Protein AF-A0A4Q7YRP5-F1 (afdb_monomer_lite)

Structure (mmCIF, N/CA/C/O backbone):
data_AF-A0A4Q7YRP5-F1
#
_entry.id   AF-A0A4Q7YRP5-F1
#
loop_
_atom_site.group_PDB
_atom_site.id
_atom_site.type_symbol
_atom_site.label_atom_id
_atom_site.label_alt_id
_atom_site.label_comp_id
_atom_site.label_asym_id
_atom_site.label_entity_id
_atom_site.label_seq_id
_atom_site.pdbx_PDB_ins_code
_atom_site.Cartn_x
_atom_site.Cartn_y
_atom_site.Cartn_z
_atom_site.occupancy
_atom_site.B_iso_or_equiv
_atom_site.auth_seq_id
_atom_site.auth_comp_id
_atom_site.auth_asym_id
_atom_site.auth_atom_id
_atom_site.pdbx_PDB_model_num
ATOM 1 N N . MET A 1 1 ? 51.825 -14.272 -2.962 1.00 42.16 1 MET A N 1
ATOM 2 C CA . MET A 1 1 ? 53.097 -14.482 -3.696 1.00 42.16 1 MET A CA 1
ATOM 3 C C . MET A 1 1 ? 52.797 -15.096 -5.055 1.00 42.16 1 MET A C 1
ATOM 5 O O . MET A 1 1 ? 51.898 -15.921 -5.117 1.00 42.16 1 MET A O 1
ATOM 9 N N . LYS A 1 2 ? 53.616 -14.736 -6.059 1.00 43.62 2 LYS A N 1
ATOM 10 C CA . LYS A 1 2 ? 53.633 -15.172 -7.476 1.00 43.62 2 LYS A CA 1
ATOM 11 C C . LYS A 1 2 ? 52.549 -14.485 -8.327 1.00 43.62 2 LYS A C 1
ATOM 13 O O . LYS A 1 2 ? 51.389 -14.836 -8.233 1.00 43.62 2 LYS A O 1
ATOM 18 N N . GLY A 1 3 ? 52.816 -13.442 -9.110 1.00 40.41 3 GLY A N 1
ATOM 19 C CA . GLY A 1 3 ? 54.066 -13.001 -9.726 1.00 40.41 3 GLY A CA 1
ATOM 20 C C . GLY A 1 3 ? 54.149 -13.556 -11.144 1.00 40.41 3 GLY A C 1
ATOM 21 O O . GLY A 1 3 ? 54.573 -14.692 -11.322 1.00 40.41 3 GLY A O 1
ATOM 22 N N . PHE A 1 4 ? 53.770 -12.748 -12.134 1.00 40.69 4 PHE A N 1
ATOM 23 C CA . PHE A 1 4 ? 54.162 -12.967 -13.521 1.00 40.69 4 PHE A CA 1
ATOM 24 C C . PHE A 1 4 ? 54.664 -11.645 -14.102 1.00 40.69 4 PHE A C 1
ATOM 26 O O . PHE A 1 4 ? 54.035 -10.598 -13.964 1.00 40.69 4 PHE A O 1
ATOM 33 N N . ARG A 1 5 ? 55.875 -11.707 -14.648 1.00 39.91 5 ARG A N 1
ATOM 34 C CA . ARG A 1 5 ? 56.703 -10.602 -15.124 1.00 39.91 5 ARG A CA 1
ATOM 35 C C . ARG A 1 5 ? 56.767 -10.655 -16.658 1.00 39.91 5 ARG A C 1
ATOM 37 O O . ARG A 1 5 ? 57.025 -11.721 -17.192 1.00 39.91 5 ARG A O 1
ATOM 44 N N . ILE A 1 6 ? 56.669 -9.468 -17.268 1.00 40.84 6 ILE A N 1
ATOM 45 C CA . ILE A 1 6 ? 57.459 -8.937 -18.406 1.00 40.84 6 ILE A CA 1
ATOM 46 C C . ILE A 1 6 ? 57.297 -9.575 -19.803 1.00 40.84 6 ILE A C 1
ATOM 48 O O . ILE A 1 6 ? 57.636 -10.733 -19.998 1.00 40.84 6 ILE A O 1
ATOM 52 N N . ALA A 1 7 ? 56.949 -8.727 -20.789 1.00 40.56 7 ALA A N 1
ATOM 53 C CA . ALA A 1 7 ? 57.679 -8.433 -22.052 1.00 40.56 7 ALA A CA 1
ATOM 54 C C . ALA A 1 7 ? 56.684 -7.801 -23.060 1.00 40.56 7 ALA A C 1
ATOM 56 O O . ALA A 1 7 ? 55.698 -8.432 -23.408 1.00 40.56 7 ALA A O 1
ATOM 57 N N . SER A 1 8 ? 56.695 -6.489 -23.322 1.00 41.22 8 SER A N 1
ATOM 58 C CA . SER A 1 8 ? 57.582 -5.688 -24.193 1.00 41.22 8 SER A CA 1
ATOM 59 C C . SER A 1 8 ? 57.249 -5.742 -25.701 1.00 41.22 8 SER A C 1
ATOM 61 O O . SER A 1 8 ? 57.071 -6.815 -26.265 1.00 41.22 8 SER A O 1
ATOM 63 N N . ARG A 1 9 ? 57.303 -4.545 -26.331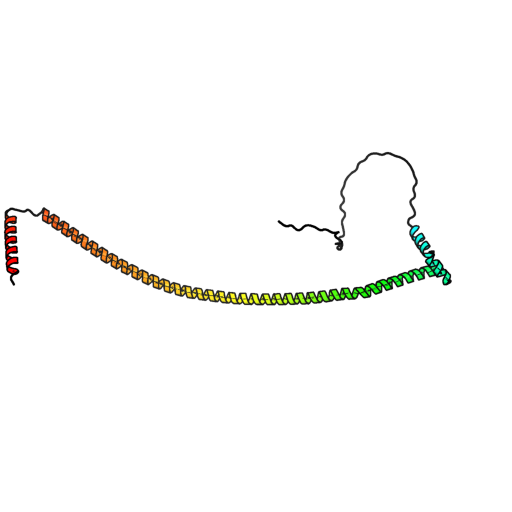 1.00 38.88 9 ARG A N 1
ATOM 64 C CA . ARG A 1 9 ? 57.251 -4.196 -27.779 1.00 38.88 9 ARG A CA 1
ATOM 65 C C . ARG A 1 9 ? 55.834 -4.035 -28.372 1.00 38.88 9 ARG A C 1
ATOM 67 O O . ARG A 1 9 ? 55.010 -4.914 -28.219 1.00 38.88 9 ARG A O 1
ATOM 74 N N . GLY A 1 10 ? 55.474 -2.963 -29.081 1.00 35.19 10 GLY A N 1
ATOM 75 C CA . GLY A 1 10 ? 56.202 -1.780 -29.536 1.00 35.19 10 GLY A CA 1
ATOM 76 C C . GLY A 1 10 ? 55.287 -0.846 -30.357 1.00 35.19 10 GLY A C 1
ATOM 77 O O . GLY A 1 10 ? 54.220 -1.252 -30.794 1.00 35.19 10 GLY A O 1
ATOM 78 N N . LEU A 1 11 ? 55.756 0.395 -30.517 1.00 39.06 11 LEU A N 1
ATOM 79 C CA . LEU A 1 11 ? 55.500 1.387 -31.576 1.00 39.06 11 LEU A CA 1
ATOM 80 C C . LEU A 1 11 ? 54.061 1.760 -32.017 1.00 39.06 11 LEU A C 1
ATOM 82 O O . LEU A 1 11 ? 53.460 1.132 -32.876 1.00 39.06 11 LEU A O 1
ATOM 86 N N . LEU A 1 12 ? 53.691 2.953 -31.535 1.00 43.50 12 LEU A N 1
ATOM 87 C CA . LEU A 1 12 ? 53.239 4.166 -32.243 1.00 43.50 12 LEU A CA 1
ATOM 88 C C . LEU A 1 12 ? 51.846 4.270 -32.916 1.00 43.50 12 LEU A C 1
ATOM 90 O O . LEU A 1 12 ? 51.398 3.361 -33.611 1.00 43.50 12 LEU A O 1
ATOM 94 N N . PRO A 1 13 ? 51.191 5.446 -32.751 1.00 46.50 13 PRO A N 1
ATOM 95 C CA . PRO A 1 13 ? 49.856 5.761 -33.243 1.00 46.50 13 PRO A CA 1
ATOM 96 C C . PRO A 1 13 ? 49.914 6.428 -34.625 1.00 46.50 13 PRO A C 1
ATOM 98 O O . PRO A 1 13 ? 50.790 7.247 -34.899 1.00 46.50 13 PRO A O 1
ATOM 101 N N . GLY A 1 14 ? 48.954 6.121 -35.492 1.00 32.91 14 GLY A N 1
ATOM 102 C CA . GLY A 1 14 ? 48.900 6.699 -36.829 1.00 32.91 14 GLY A CA 1
ATOM 103 C C . GLY A 1 14 ? 47.478 6.942 -37.310 1.00 32.91 14 GLY A C 1
ATOM 104 O O . GLY A 1 14 ? 46.759 6.000 -37.619 1.00 32.91 14 GLY A O 1
ATOM 105 N N . LEU A 1 15 ? 47.172 8.232 -37.479 1.00 36.59 15 LEU A N 1
ATOM 106 C CA . LEU A 1 15 ? 46.310 8.784 -38.529 1.00 36.59 15 LEU A CA 1
ATOM 107 C C . LEU A 1 15 ? 44.801 8.921 -38.246 1.00 36.59 15 LEU A C 1
ATOM 109 O O . LEU A 1 15 ? 43.951 8.356 -38.928 1.00 36.59 15 LEU A O 1
ATOM 113 N N . ALA A 1 16 ? 44.474 9.809 -37.303 1.00 34.59 16 ALA A N 1
ATOM 114 C CA . ALA A 1 16 ? 43.239 10.588 -37.347 1.00 34.59 16 ALA A CA 1
ATOM 115 C C . ALA A 1 16 ? 43.517 11.907 -38.091 1.00 34.59 16 ALA A C 1
ATOM 117 O O . ALA A 1 16 ? 44.108 12.821 -37.523 1.00 34.59 16 ALA A O 1
ATOM 118 N N . LEU A 1 17 ? 43.125 12.010 -39.363 1.00 31.70 17 LEU A N 1
ATOM 119 C CA . LEU A 1 17 ? 43.057 13.298 -40.057 1.00 31.70 17 LEU A CA 1
ATOM 120 C C . LEU A 1 17 ? 42.042 13.238 -41.203 1.00 31.70 17 LEU A C 1
ATOM 122 O O . LEU A 1 17 ? 42.363 12.796 -42.300 1.00 31.70 17 LEU A O 1
ATOM 126 N N . ALA A 1 18 ? 40.815 13.685 -40.941 1.00 33.94 18 ALA A N 1
ATOM 127 C CA . ALA A 1 18 ? 39.892 14.165 -41.967 1.00 33.94 18 ALA A CA 1
ATOM 128 C C . ALA A 1 18 ? 38.701 14.849 -41.290 1.00 33.94 18 ALA A C 1
ATOM 130 O O . ALA A 1 18 ? 37.738 14.177 -40.953 1.00 33.94 18 ALA A O 1
ATOM 131 N N . PHE A 1 19 ? 38.771 16.163 -41.081 1.00 34.44 19 PHE A N 1
ATOM 132 C CA . PHE A 1 19 ? 37.605 17.052 -41.156 1.00 34.44 19 PHE A CA 1
ATOM 133 C C . PHE A 1 19 ? 38.108 18.500 -41.184 1.00 34.44 19 PHE A C 1
ATOM 135 O O . PHE A 1 19 ? 38.282 19.142 -40.155 1.00 34.44 19 PHE A O 1
ATOM 142 N N . LEU A 1 20 ? 38.390 18.999 -42.388 1.00 29.33 20 LEU A N 1
ATOM 143 C CA . LEU A 1 20 ? 38.539 20.426 -42.648 1.00 29.33 20 LEU A CA 1
ATOM 144 C C . LEU A 1 20 ? 37.458 20.802 -43.657 1.00 29.33 20 LEU A C 1
ATOM 146 O O . LEU A 1 20 ? 37.598 20.574 -44.856 1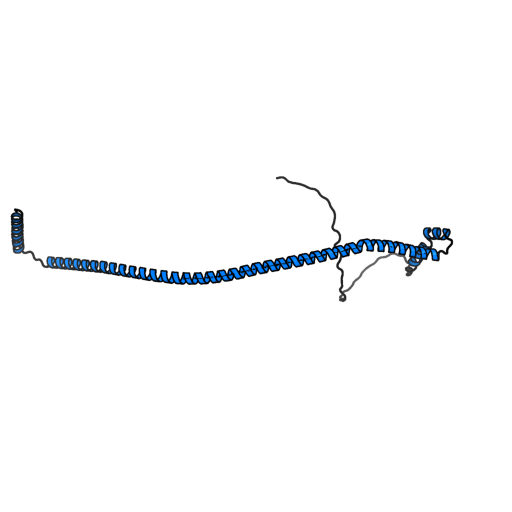.00 29.33 20 LEU A O 1
ATOM 150 N N . LEU A 1 21 ? 36.348 21.322 -43.138 1.00 29.98 21 LEU A N 1
ATOM 151 C CA . LEU A 1 21 ? 35.323 22.004 -43.912 1.00 29.98 21 LEU A CA 1
ATOM 152 C C . LEU A 1 21 ? 34.970 23.319 -43.213 1.00 29.98 21 LEU A C 1
ATOM 154 O O . LEU A 1 21 ? 34.471 23.315 -42.095 1.00 29.98 21 LEU A O 1
ATOM 158 N N . LEU A 1 22 ? 35.174 24.395 -43.977 1.00 32.84 22 LEU A N 1
ATOM 159 C CA . LEU A 1 22 ? 34.310 25.571 -44.077 1.00 32.84 22 LEU A CA 1
ATOM 160 C C . LEU A 1 22 ? 34.267 26.555 -42.890 1.00 32.84 22 LEU A C 1
ATOM 162 O O . LEU A 1 22 ? 33.654 26.305 -41.860 1.00 32.84 22 LEU A O 1
ATOM 166 N N . GLY A 1 23 ? 34.817 27.754 -43.107 1.00 29.67 23 GLY A N 1
ATOM 167 C CA . GLY A 1 23 ? 34.582 28.913 -42.243 1.00 29.67 23 GLY A CA 1
ATOM 168 C C . GLY A 1 23 ? 35.335 30.156 -42.711 1.00 29.67 23 GLY A C 1
ATOM 169 O O . GLY A 1 23 ? 36.528 30.295 -42.468 1.00 29.67 23 GLY A O 1
ATOM 170 N N . ALA A 1 24 ? 34.638 31.048 -43.411 1.00 33.41 24 ALA A N 1
ATOM 171 C CA . ALA A 1 24 ? 35.133 32.347 -43.845 1.00 33.41 24 ALA A CA 1
ATOM 172 C C . ALA A 1 24 ? 35.047 33.406 -42.719 1.00 33.41 24 ALA A C 1
ATOM 174 O O . ALA A 1 24 ? 34.000 33.528 -42.093 1.00 33.41 24 ALA A O 1
ATOM 175 N N . ALA A 1 25 ? 36.116 34.216 -42.596 1.00 35.50 25 ALA A N 1
ATOM 176 C CA . ALA A 1 25 ? 36.243 35.549 -41.957 1.00 35.50 25 ALA A CA 1
ATOM 177 C C . ALA A 1 25 ? 36.052 35.670 -40.416 1.00 35.50 25 ALA A C 1
ATOM 179 O O . ALA A 1 25 ? 35.458 34.782 -39.816 1.00 35.50 25 ALA A O 1
ATOM 180 N N . PRO A 1 26 ? 36.489 36.773 -39.743 1.00 43.47 26 PRO A N 1
ATOM 181 C CA . PRO A 1 26 ? 37.235 37.959 -40.196 1.00 43.47 26 PRO A CA 1
ATOM 182 C C . PRO A 1 26 ? 38.534 38.255 -39.399 1.00 43.47 26 PRO A C 1
ATOM 184 O O . PRO A 1 26 ? 38.833 37.666 -38.364 1.00 43.47 26 PRO A O 1
ATOM 187 N N . ARG A 1 27 ? 39.317 39.221 -39.900 1.00 41.75 27 ARG A N 1
ATOM 188 C CA . ARG A 1 27 ? 40.512 39.779 -39.246 1.00 41.75 27 ARG A CA 1
ATOM 189 C C . ARG A 1 27 ? 40.132 40.693 -38.075 1.00 41.75 27 ARG A C 1
ATOM 191 O O . ARG A 1 27 ? 39.338 41.610 -38.259 1.00 41.75 27 ARG A O 1
ATOM 198 N N . LEU A 1 28 ? 40.797 40.517 -36.933 1.00 37.03 28 LEU A N 1
ATOM 199 C CA . LEU A 1 28 ? 40.889 41.506 -35.857 1.00 37.03 28 LEU A CA 1
ATOM 200 C C . LEU A 1 28 ? 42.357 41.882 -35.642 1.00 37.03 28 LEU A C 1
ATOM 202 O O . LEU A 1 28 ? 43.253 41.043 -35.654 1.00 37.03 28 LEU A O 1
ATOM 206 N N . ARG A 1 29 ? 42.570 43.188 -35.523 1.00 37.34 29 ARG A N 1
ATOM 207 C CA . ARG A 1 29 ? 43.843 43.900 -35.427 1.00 37.34 29 ARG A CA 1
ATOM 208 C C . ARG A 1 29 ? 44.030 44.326 -33.970 1.00 37.34 29 ARG A C 1
ATOM 210 O O . ARG A 1 29 ? 43.100 44.919 -33.437 1.00 37.34 29 ARG A O 1
ATOM 217 N N . ALA A 1 30 ? 45.202 44.096 -33.382 1.00 36.34 30 ALA A N 1
ATOM 218 C CA . ALA A 1 30 ? 45.751 44.838 -32.233 1.00 36.34 30 ALA A CA 1
ATOM 219 C C . ALA A 1 30 ? 47.209 44.356 -32.013 1.00 36.34 30 ALA A C 1
ATOM 221 O O . ALA A 1 30 ? 47.405 43.150 -31.939 1.00 36.34 30 ALA A O 1
ATOM 222 N N . VAL A 1 31 ? 48.247 45.194 -32.219 1.00 36.94 31 VAL A N 1
ATOM 223 C CA . VAL A 1 31 ? 48.925 46.055 -31.200 1.00 36.94 31 VAL A CA 1
ATOM 224 C C . VAL A 1 31 ? 49.953 45.195 -30.413 1.00 36.94 31 VAL A C 1
ATOM 226 O O . VAL A 1 31 ? 49.595 44.113 -29.983 1.00 36.94 31 VAL A O 1
ATOM 229 N N . GLU A 1 32 ? 51.261 45.473 -30.283 1.00 37.25 32 GLU A N 1
ATOM 230 C CA . GLU A 1 32 ? 51.977 46.725 -29.987 1.00 37.25 32 GLU A CA 1
ATOM 231 C C . GLU A 1 32 ? 53.520 46.585 -30.175 1.00 37.25 32 GLU A C 1
ATOM 233 O O . GLU A 1 32 ? 54.069 45.498 -30.023 1.00 37.25 32 GLU A O 1
ATOM 238 N N . SER A 1 33 ? 54.165 47.723 -30.487 1.00 30.19 33 SER A N 1
ATOM 239 C CA . SER A 1 33 ? 55.494 48.273 -30.091 1.00 30.19 33 SER A CA 1
ATOM 240 C C . SER A 1 33 ? 56.817 47.466 -29.966 1.00 30.19 33 SER A C 1
ATOM 242 O O . SER A 1 33 ? 56.930 46.499 -29.223 1.00 30.19 33 SER A O 1
ATOM 244 N N . ALA A 1 34 ? 57.856 48.059 -30.592 1.00 40.66 34 ALA A N 1
ATOM 245 C CA . ALA A 1 34 ? 59.338 47.911 -30.517 1.00 40.66 34 ALA A CA 1
ATOM 246 C C . ALA A 1 34 ? 59.950 48.131 -29.087 1.00 40.66 34 ALA A C 1
ATOM 248 O O . ALA A 1 34 ? 59.124 48.428 -28.222 1.00 40.66 34 ALA A O 1
ATOM 249 N N . PRO A 1 35 ? 61.295 48.103 -28.764 1.00 45.03 35 PRO A N 1
ATOM 250 C CA . PRO A 1 35 ? 62.515 48.458 -29.563 1.00 45.03 35 PRO A CA 1
ATOM 251 C C . PRO A 1 35 ? 63.872 47.672 -29.322 1.00 45.03 35 PRO A C 1
ATOM 253 O O . PRO A 1 35 ? 64.042 47.020 -28.304 1.00 45.03 35 PRO A O 1
ATOM 256 N N . VAL A 1 36 ? 64.793 47.614 -30.322 1.00 37.19 36 VAL A N 1
ATOM 257 C CA . VAL A 1 36 ? 66.202 48.165 -30.458 1.00 37.19 36 VAL A CA 1
ATOM 258 C C . VAL A 1 36 ? 67.265 47.636 -29.427 1.00 37.19 36 VAL A C 1
ATOM 260 O O . VAL A 1 36 ? 66.992 47.675 -28.238 1.00 37.19 36 VAL A O 1
ATOM 263 N N . VAL A 1 37 ? 68.471 47.090 -29.751 1.00 37.81 37 VAL A N 1
ATOM 264 C CA . VAL A 1 37 ? 69.766 47.742 -30.158 1.00 37.81 37 VAL A CA 1
ATOM 265 C C . VAL A 1 37 ? 70.927 46.709 -30.389 1.00 37.81 37 VAL A C 1
ATOM 267 O O . VAL A 1 37 ? 71.047 45.769 -29.611 1.00 37.81 37 VAL A O 1
ATOM 270 N N . ALA A 1 38 ? 71.806 47.017 -31.378 1.00 37.00 38 ALA A N 1
ATOM 271 C CA . ALA A 1 38 ? 73.243 46.678 -31.655 1.00 37.00 38 ALA A CA 1
ATOM 272 C C . ALA A 1 38 ? 73.672 45.230 -32.036 1.00 37.00 38 ALA A C 1
ATOM 274 O O . ALA A 1 38 ? 73.397 44.309 -31.281 1.00 37.00 38 ALA A O 1
ATOM 275 N N . GLN A 1 39 ? 74.282 44.903 -33.201 1.00 29.12 39 GLN A N 1
ATOM 276 C CA . GLN A 1 39 ? 75.432 45.433 -34.007 1.00 29.12 39 GLN A CA 1
ATOM 277 C C . GLN A 1 39 ? 76.792 44.909 -33.473 1.00 29.12 39 GLN A C 1
ATOM 279 O O . GLN A 1 39 ? 77.063 45.097 -32.298 1.00 29.12 39 GLN A O 1
ATOM 284 N N . GLU A 1 40 ? 77.551 44.059 -34.188 1.00 30.45 40 GLU A N 1
ATOM 285 C CA . GLU A 1 40 ? 78.607 44.287 -35.220 1.00 30.45 40 GLU A CA 1
ATOM 286 C C . GLU A 1 40 ? 78.844 42.957 -36.005 1.00 30.45 40 GLU A C 1
ATOM 288 O O . GLU A 1 40 ? 78.568 41.898 -35.454 1.00 30.45 40 GLU A O 1
ATOM 293 N N . GLY A 1 41 ? 79.352 42.809 -37.239 1.00 29.86 41 GLY A N 1
ATOM 294 C CA . GLY A 1 41 ? 79.965 43.651 -38.277 1.00 29.86 41 GLY A CA 1
ATOM 295 C C . GLY A 1 41 ? 80.917 42.761 -39.124 1.00 29.86 41 GLY A C 1
ATOM 296 O O . GLY A 1 41 ? 81.704 42.029 -38.533 1.00 29.86 41 GLY A O 1
ATOM 297 N N . GLY A 1 42 ? 80.859 42.792 -40.473 1.00 27.84 42 GLY A N 1
ATOM 298 C CA . GLY A 1 42 ? 81.921 42.223 -41.343 1.00 27.84 42 GLY A CA 1
ATOM 299 C C . GLY A 1 42 ? 81.534 41.576 -42.696 1.00 27.84 42 GLY A C 1
ATOM 300 O O . GLY A 1 42 ? 81.489 40.359 -42.785 1.00 27.84 42 GLY A O 1
ATOM 301 N N . GLU A 1 43 ? 81.306 42.420 -43.715 1.00 29.27 43 GLU A N 1
ATOM 302 C CA . GLU A 1 43 ? 81.536 42.299 -45.186 1.00 29.27 43 GLU A CA 1
ATOM 303 C C . GLU A 1 43 ? 81.241 41.013 -46.007 1.00 29.27 43 GLU A C 1
ATOM 305 O O . GLU A 1 43 ? 81.948 40.016 -45.913 1.00 29.27 43 GLU A O 1
ATOM 310 N N . ALA A 1 44 ? 80.309 41.120 -46.976 1.00 30.11 44 ALA A N 1
ATOM 311 C CA . ALA A 1 44 ? 80.585 41.176 -48.433 1.00 30.11 44 ALA A CA 1
ATOM 312 C C . ALA A 1 44 ? 79.280 41.115 -49.281 1.00 30.11 44 ALA A C 1
ATOM 314 O O . ALA A 1 44 ? 78.466 40.207 -49.142 1.00 30.11 44 ALA A O 1
ATOM 315 N N . THR A 1 45 ? 79.094 42.089 -50.180 1.00 34.38 45 THR A N 1
ATOM 316 C CA . THR A 1 45 ? 78.132 42.140 -51.319 1.00 34.38 45 THR A CA 1
ATOM 317 C C . THR A 1 45 ? 78.366 40.978 -52.320 1.00 34.38 45 THR A C 1
ATOM 319 O O . THR A 1 45 ? 79.484 40.463 -52.311 1.00 34.38 45 THR A O 1
ATOM 322 N N . PRO A 1 46 ? 77.440 40.582 -53.240 1.00 40.66 46 PRO A N 1
ATOM 323 C CA . PRO A 1 46 ? 76.514 41.427 -54.013 1.00 40.66 46 PRO A CA 1
ATOM 324 C C . PRO A 1 46 ? 75.084 40.859 -54.196 1.00 40.66 46 PRO A C 1
ATOM 326 O O . PRO A 1 46 ? 74.745 39.774 -53.736 1.00 40.66 46 PRO A O 1
ATOM 329 N N . GLY A 1 47 ? 74.216 41.642 -54.846 1.00 30.31 47 GLY A N 1
ATOM 330 C CA . GLY A 1 47 ? 72.817 41.288 -55.092 1.00 30.31 47 GLY A CA 1
ATOM 331 C C . GLY A 1 47 ? 72.590 40.284 -56.223 1.00 30.31 47 GLY A C 1
ATOM 332 O O . GLY A 1 47 ? 73.534 39.819 -56.851 1.00 30.31 47 GLY A O 1
ATOM 333 N N . THR A 1 48 ? 71.311 39.995 -56.482 1.00 29.12 48 THR A N 1
ATOM 334 C CA . THR A 1 48 ? 70.648 39.940 -57.804 1.00 29.12 48 THR A CA 1
ATOM 335 C C . THR A 1 48 ? 69.263 39.320 -57.607 1.00 29.12 48 THR A C 1
ATOM 337 O O . THR A 1 48 ? 69.119 38.135 -57.331 1.00 29.12 48 THR A O 1
ATOM 340 N N . GLN A 1 49 ? 68.228 40.154 -57.726 1.00 42.03 49 GLN A N 1
ATOM 341 C CA . GLN A 1 49 ? 66.905 39.703 -58.152 1.00 42.03 49 GLN A CA 1
ATOM 342 C C . GLN A 1 49 ? 67.007 39.158 -59.580 1.00 42.03 49 GLN A C 1
ATOM 344 O O . GLN A 1 49 ? 67.722 39.752 -60.382 1.00 42.03 49 GLN A O 1
ATOM 349 N N . GLN A 1 50 ? 66.174 38.156 -59.886 1.00 41.97 50 GLN A N 1
ATOM 350 C CA . GLN A 1 50 ? 65.876 37.550 -61.197 1.00 41.97 50 GLN A CA 1
ATOM 351 C C . GLN A 1 50 ? 66.592 36.222 -61.457 1.00 41.97 50 GLN A C 1
ATOM 353 O O . GLN A 1 50 ? 67.739 36.225 -61.886 1.00 41.97 50 GLN A O 1
ATOM 358 N N . THR A 1 51 ? 65.876 35.100 -61.289 1.00 38.12 51 THR A N 1
ATOM 359 C CA . THR A 1 51 ? 65.743 34.007 -62.286 1.00 38.12 51 THR A CA 1
ATOM 360 C C . THR A 1 51 ? 64.924 32.839 -61.713 1.00 38.12 51 THR A C 1
ATOM 362 O O . THR A 1 51 ? 65.475 31.809 -61.374 1.00 38.12 51 THR A O 1
ATOM 365 N N . GLU A 1 52 ? 63.595 32.959 -61.620 1.00 40.66 52 GLU A N 1
ATOM 366 C CA . GLU A 1 52 ? 62.734 31.785 -61.324 1.00 40.66 52 GLU A CA 1
ATOM 367 C C . GLU A 1 52 ? 61.914 31.318 -62.540 1.00 40.66 52 GLU A C 1
ATOM 369 O O . GLU A 1 52 ? 61.443 30.192 -62.575 1.00 40.66 52 GLU A O 1
ATOM 374 N N . HIS A 1 53 ? 61.841 32.102 -63.620 1.00 37.34 53 HIS A N 1
ATOM 375 C CA . HIS A 1 53 ? 61.195 31.667 -64.870 1.00 37.34 53 HIS A CA 1
ATOM 376 C C . HIS A 1 53 ? 62.123 30.915 -65.840 1.00 37.34 53 HIS A C 1
ATOM 378 O O . HIS A 1 53 ? 61.722 30.632 -66.965 1.00 37.34 53 HIS A O 1
ATOM 384 N N . LYS A 1 54 ? 63.364 30.599 -65.442 1.00 39.84 54 LYS A N 1
ATOM 385 C CA . LYS A 1 54 ? 64.344 29.937 -66.324 1.00 39.84 54 LYS A CA 1
ATOM 386 C C . LYS A 1 54 ? 64.537 28.442 -66.040 1.00 39.84 54 LYS A C 1
ATOM 388 O O . LYS A 1 54 ? 65.101 27.753 -66.883 1.00 39.84 54 LYS A O 1
ATOM 393 N N . GLU A 1 55 ? 64.046 27.930 -64.912 1.00 41.62 55 GLU A N 1
ATOM 394 C CA . GLU A 1 55 ? 64.200 26.510 -64.558 1.00 41.62 55 GLU A CA 1
ATOM 395 C C . GLU A 1 55 ? 63.098 25.630 -65.178 1.00 41.62 55 GLU A C 1
ATOM 397 O O . GLU A 1 55 ? 63.411 24.585 -65.739 1.00 41.62 55 GLU A O 1
ATOM 402 N N . GLU A 1 56 ? 61.843 26.095 -65.251 1.00 44.25 56 GLU A N 1
ATOM 403 C CA . GLU A 1 56 ? 60.745 25.306 -65.849 1.00 44.25 56 GLU A CA 1
ATOM 404 C C . GLU A 1 56 ? 60.910 25.075 -67.366 1.00 44.25 56 GLU A C 1
ATOM 406 O O . GLU A 1 56 ? 60.618 23.989 -67.864 1.00 44.25 56 GLU A O 1
ATOM 411 N N . GLN A 1 57 ? 61.447 26.052 -68.111 1.00 42.03 57 GLN A N 1
ATOM 412 C CA . GLN A 1 57 ? 61.770 25.869 -69.537 1.00 42.03 57 GLN A CA 1
ATOM 413 C C . GLN A 1 57 ? 63.019 24.998 -69.748 1.00 42.03 57 GLN A C 1
ATOM 415 O O . GLN A 1 57 ? 63.063 24.215 -70.694 1.00 42.03 57 GLN A O 1
ATOM 420 N N . SER A 1 58 ? 64.008 25.088 -68.852 1.00 44.81 58 SER A N 1
ATOM 421 C CA . SER A 1 58 ? 65.240 24.288 -68.904 1.00 44.81 58 SER A CA 1
ATOM 422 C C . SER A 1 58 ? 64.961 22.800 -68.686 1.00 44.81 58 SER A C 1
ATOM 424 O O . SER A 1 58 ? 65.514 21.956 -69.391 1.00 44.81 58 SER A O 1
ATOM 426 N N . ASP A 1 59 ? 64.076 22.466 -67.748 1.00 52.78 59 ASP A N 1
ATOM 427 C CA . ASP A 1 59 ? 63.735 21.077 -67.448 1.00 52.78 59 ASP A CA 1
ATOM 428 C C . ASP A 1 59 ? 62.877 20.455 -68.554 1.00 52.78 59 ASP A C 1
ATOM 430 O O . ASP A 1 59 ? 63.097 19.306 -68.944 1.00 52.78 59 ASP A O 1
ATOM 434 N N . GLU A 1 60 ? 61.959 21.224 -69.143 1.00 54.06 60 GLU A N 1
ATOM 435 C CA . GLU A 1 60 ? 61.155 20.767 -70.276 1.00 54.06 60 GLU A CA 1
ATOM 436 C C . GLU A 1 60 ? 62.005 20.565 -71.547 1.00 54.06 60 GLU A C 1
ATOM 438 O O . GLU A 1 60 ? 61.862 19.550 -72.237 1.00 54.06 60 GLU A O 1
ATOM 443 N N . GLU A 1 61 ? 62.972 21.446 -71.820 1.00 55.69 61 GLU A N 1
ATOM 444 C CA . GLU A 1 61 ? 63.979 21.264 -72.877 1.00 55.69 61 GLU A CA 1
ATOM 445 C C . GLU A 1 61 ? 64.927 20.078 -72.591 1.00 55.69 61 GLU A C 1
ATOM 447 O O . GLU A 1 61 ? 65.278 19.321 -73.505 1.00 55.69 61 GLU A O 1
ATOM 452 N N . ALA A 1 62 ? 65.287 19.838 -71.324 1.00 57.22 62 ALA A N 1
ATOM 453 C CA . ALA A 1 62 ? 66.104 18.699 -70.900 1.00 57.22 62 ALA A CA 1
ATOM 454 C C . ALA A 1 62 ? 65.370 17.353 -71.048 1.00 57.22 62 ALA A C 1
ATOM 456 O O . ALA A 1 62 ? 65.970 16.366 -71.492 1.00 57.22 62 ALA A O 1
ATOM 457 N N . PHE A 1 63 ? 64.062 17.299 -70.773 1.00 58.25 63 PHE A N 1
ATOM 458 C CA . PHE A 1 63 ? 63.233 16.121 -71.050 1.00 58.25 63 PHE A CA 1
ATOM 459 C C . PHE A 1 63 ? 63.115 15.848 -72.556 1.00 58.25 63 PHE A C 1
ATOM 461 O O . PHE A 1 63 ? 63.289 14.697 -72.981 1.00 58.25 63 PHE A O 1
ATOM 468 N N . ARG A 1 64 ? 62.924 16.895 -73.374 1.00 59.03 64 ARG A N 1
ATOM 469 C CA . ARG A 1 64 ? 62.875 16.818 -74.852 1.00 59.03 64 ARG A CA 1
ATOM 470 C C . ARG A 1 64 ? 64.198 16.365 -75.480 1.00 59.03 64 ARG A C 1
ATOM 472 O O . ARG A 1 64 ? 64.207 15.827 -76.588 1.00 59.03 64 ARG A O 1
ATOM 479 N N . HIS A 1 65 ? 65.317 16.527 -74.774 1.00 51.69 65 HIS A N 1
ATOM 480 C CA . HIS A 1 65 ? 66.649 16.133 -75.238 1.00 51.69 65 HIS A CA 1
ATOM 481 C C . HIS A 1 65 ? 67.292 14.965 -74.485 1.00 51.69 65 HIS A C 1
ATOM 483 O O . HIS A 1 65 ? 68.444 14.623 -74.783 1.00 51.69 65 HIS A O 1
ATOM 489 N N . SER A 1 66 ? 66.556 14.310 -73.585 1.00 62.81 66 SER A N 1
ATOM 490 C CA . SER A 1 66 ? 67.040 13.141 -72.853 1.00 62.81 66 SER A CA 1
ATOM 491 C C . SER A 1 66 ? 67.429 11.994 -73.801 1.00 62.81 66 SER A C 1
ATOM 493 O O . SER A 1 66 ? 66.825 11.786 -74.861 1.00 62.81 66 SER A O 1
ATOM 495 N N . ALA A 1 67 ? 68.460 11.226 -73.425 1.00 56.53 67 ALA A N 1
ATOM 496 C CA . ALA A 1 67 ? 68.991 10.110 -74.221 1.00 56.53 67 ALA A CA 1
ATOM 497 C C . ALA A 1 67 ? 67.913 9.070 -74.596 1.00 56.53 67 ALA A C 1
ATOM 499 O O . ALA A 1 67 ? 68.004 8.407 -75.632 1.00 56.53 67 ALA A O 1
ATOM 500 N N . SER A 1 68 ? 66.851 8.982 -73.795 1.00 58.91 68 SER A N 1
ATOM 501 C CA . SER A 1 68 ? 65.680 8.129 -74.001 1.00 58.91 68 SER A CA 1
ATOM 502 C C . SER A 1 68 ? 64.779 8.605 -75.150 1.00 58.91 68 SER A C 1
ATOM 504 O O . SER A 1 68 ? 64.248 7.779 -75.881 1.00 58.91 68 SER A O 1
ATOM 506 N N . VAL A 1 69 ? 64.642 9.922 -75.354 1.00 59.50 69 VAL A N 1
ATOM 507 C CA . VAL A 1 69 ? 63.806 10.522 -76.414 1.00 59.50 69 VAL A CA 1
ATOM 508 C C . VAL A 1 69 ? 64.573 10.604 -77.739 1.00 59.50 69 VAL A C 1
ATOM 510 O O . VAL A 1 69 ? 64.037 10.257 -78.792 1.00 59.50 69 VAL A O 1
ATOM 513 N N . LYS A 1 70 ? 65.871 10.947 -77.699 1.00 58.47 70 LYS A N 1
ATOM 514 C CA . LYS A 1 70 ? 66.736 10.983 -78.897 1.00 58.47 70 LYS A CA 1
ATOM 515 C C . LYS A 1 70 ? 67.006 9.594 -79.492 1.00 58.47 70 LYS A C 1
ATOM 517 O O . LYS A 1 70 ? 67.033 9.455 -80.713 1.00 58.47 70 LYS A O 1
ATOM 522 N N . SER A 1 71 ? 67.169 8.557 -78.665 1.00 58.25 71 SER A N 1
ATOM 523 C CA . SER A 1 71 ? 67.401 7.184 -79.154 1.00 58.25 71 SER A CA 1
ATOM 524 C C . SER A 1 71 ? 66.158 6.539 -79.778 1.00 58.25 71 SER A C 1
ATOM 526 O O . SER A 1 71 ? 66.286 5.692 -80.664 1.00 58.25 71 SER A O 1
ATOM 528 N N . LEU A 1 72 ? 64.964 6.968 -79.362 1.00 55.91 72 LEU A N 1
ATOM 529 C CA . LEU A 1 72 ?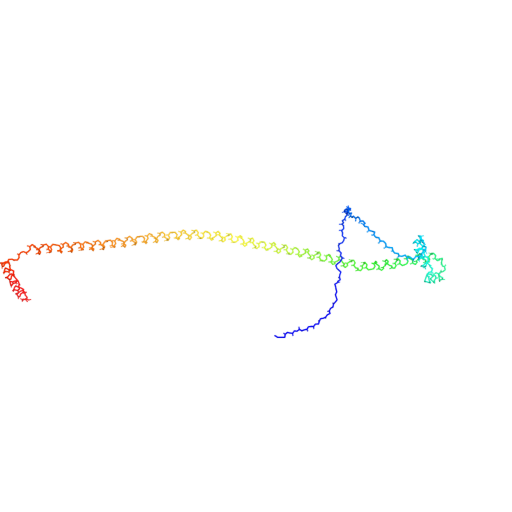 63.694 6.535 -79.941 1.00 55.91 72 LEU A CA 1
ATOM 530 C C . LEU A 1 72 ? 63.382 7.292 -81.242 1.00 55.91 72 LEU A C 1
ATOM 532 O O . LEU A 1 72 ? 63.000 6.662 -82.224 1.00 55.91 72 LEU A O 1
ATOM 536 N N . GLY A 1 73 ? 63.643 8.604 -81.301 1.00 53.75 73 GLY A N 1
ATOM 537 C CA . GLY A 1 73 ? 63.480 9.410 -82.521 1.00 53.75 73 GLY A CA 1
ATOM 538 C C . GLY A 1 73 ? 64.434 9.014 -83.657 1.00 53.75 73 GLY A C 1
ATOM 539 O O . GLY A 1 73 ? 64.019 8.898 -84.810 1.00 53.75 73 GLY A O 1
ATOM 540 N N . ALA A 1 74 ? 65.693 8.694 -83.337 1.00 61.16 74 ALA A N 1
ATOM 541 C CA . ALA A 1 74 ? 66.696 8.305 -84.334 1.00 61.16 74 ALA A CA 1
ATOM 542 C C . ALA A 1 74 ? 66.390 6.970 -85.043 1.00 61.16 74 ALA A C 1
ATOM 544 O O . ALA A 1 74 ? 66.848 6.754 -86.162 1.00 61.16 74 ALA A O 1
ATOM 545 N N . LYS A 1 75 ? 65.605 6.076 -84.424 1.00 56.94 75 LYS A N 1
ATOM 546 C CA . LYS A 1 75 ? 65.201 4.799 -85.038 1.00 56.94 75 LYS A CA 1
ATOM 547 C C . LYS A 1 75 ? 63.972 4.908 -85.944 1.00 56.94 75 LYS A C 1
ATOM 549 O O . LYS A 1 75 ? 63.732 3.982 -86.712 1.00 56.94 75 LYS A O 1
ATOM 554 N N . PHE A 1 76 ? 63.224 6.011 -85.875 1.00 55.66 76 PHE A N 1
ATOM 555 C CA . PHE A 1 76 ? 61.981 6.199 -86.633 1.00 55.66 76 PHE A CA 1
ATOM 556 C C . PHE A 1 76 ? 62.003 7.378 -87.621 1.00 55.66 76 PHE A C 1
ATOM 558 O O . PHE A 1 76 ? 61.091 7.477 -88.432 1.00 55.66 76 PHE A O 1
ATOM 565 N N . GLY A 1 77 ? 63.044 8.220 -87.631 1.00 51.47 77 GLY A N 1
ATOM 566 C CA . GLY A 1 77 ? 63.232 9.240 -88.673 1.00 51.47 77 GLY A CA 1
ATOM 567 C C . GLY A 1 77 ? 62.206 10.380 -88.645 1.00 51.47 77 GLY A C 1
ATOM 568 O O . GLY A 1 77 ? 61.754 10.807 -89.703 1.00 51.47 77 GLY A O 1
ATOM 569 N N . LEU A 1 78 ? 61.834 10.868 -87.455 1.00 57.50 78 LEU A N 1
ATOM 570 C CA . LEU A 1 78 ? 60.917 12.005 -87.269 1.00 57.50 78 LEU A CA 1
ATOM 571 C C . LEU A 1 78 ? 61.516 13.089 -86.351 1.00 57.50 78 LEU A C 1
ATOM 573 O O . LEU A 1 78 ? 62.290 12.781 -85.443 1.00 57.50 78 LEU A O 1
ATOM 577 N N . ASP A 1 79 ? 61.127 14.344 -86.608 1.00 60.22 79 ASP A N 1
ATOM 578 C CA . ASP A 1 79 ? 61.534 15.578 -85.909 1.00 60.22 79 ASP A CA 1
ATOM 579 C C . ASP A 1 79 ? 61.374 15.475 -84.369 1.00 60.22 79 ASP A C 1
ATOM 581 O O . ASP A 1 79 ? 60.372 14.926 -83.886 1.00 60.22 79 ASP A O 1
ATOM 585 N N . PRO A 1 80 ? 62.307 16.025 -83.560 1.00 60.91 80 PRO A N 1
ATOM 586 C CA . PRO A 1 80 ? 62.341 15.842 -82.108 1.00 60.91 80 PRO A CA 1
ATOM 587 C C . PRO A 1 80 ? 61.156 16.492 -81.374 1.00 60.91 80 PRO A C 1
ATOM 589 O O . PRO A 1 80 ? 60.860 16.102 -80.244 1.00 60.91 80 PRO A O 1
ATOM 592 N N . GLU A 1 81 ? 60.428 17.420 -82.003 1.00 62.41 81 GLU A N 1
ATOM 593 C CA . GLU A 1 81 ? 59.202 17.989 -81.431 1.00 62.41 81 GLU A CA 1
ATOM 594 C C . GLU A 1 81 ? 58.006 17.027 -81.476 1.00 62.41 81 GLU A C 1
ATOM 596 O O . GLU A 1 81 ? 57.243 16.963 -80.512 1.00 62.41 81 GLU A O 1
ATOM 601 N N . GLN A 1 82 ? 57.861 16.214 -82.530 1.00 65.12 82 GLN A N 1
ATOM 602 C CA . GLN A 1 82 ? 56.753 15.253 -82.630 1.00 65.12 82 GLN A CA 1
ATOM 603 C C . GLN A 1 82 ? 56.956 14.048 -81.705 1.00 65.12 82 GLN A C 1
ATOM 605 O O . GLN A 1 82 ? 55.998 13.546 -81.114 1.00 65.12 82 GLN A O 1
ATOM 610 N N . ALA A 1 83 ? 58.206 13.614 -81.520 1.00 66.44 83 ALA A N 1
ATOM 611 C CA . ALA A 1 83 ? 58.544 12.529 -80.602 1.00 66.44 83 ALA A CA 1
ATOM 612 C C . ALA A 1 83 ? 58.204 12.876 -79.140 1.00 66.44 83 ALA A C 1
ATOM 614 O O . ALA A 1 83 ? 57.695 12.022 -78.412 1.00 66.44 83 ALA A O 1
ATOM 615 N N . ALA A 1 84 ? 58.422 14.130 -78.724 1.00 71.31 84 ALA A N 1
ATOM 616 C CA . ALA A 1 84 ? 58.076 14.597 -77.384 1.00 71.31 84 ALA A CA 1
ATOM 617 C C . ALA A 1 84 ? 56.556 14.584 -77.147 1.00 71.31 84 ALA A C 1
ATOM 619 O O . ALA A 1 84 ? 56.096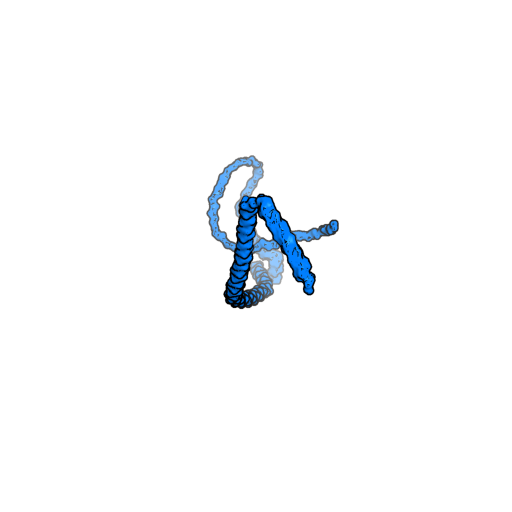 14.039 -76.146 1.00 71.31 84 ALA A O 1
ATOM 620 N N . THR A 1 85 ? 55.756 15.096 -78.089 1.00 75.81 85 THR A N 1
ATOM 621 C CA . THR A 1 85 ? 54.289 15.079 -77.968 1.00 75.81 85 THR A CA 1
ATOM 622 C C . THR A 1 85 ? 53.730 13.657 -77.970 1.00 75.81 85 THR A C 1
ATOM 624 O O . THR A 1 85 ? 52.870 13.342 -77.148 1.00 75.81 85 THR A O 1
ATOM 627 N N . VAL A 1 86 ? 54.236 12.767 -78.833 1.00 81.19 86 VAL A N 1
ATOM 628 C CA . VAL A 1 86 ? 53.821 11.353 -78.855 1.00 81.19 86 VAL A CA 1
ATOM 629 C C . VAL A 1 86 ? 54.172 10.659 -77.541 1.00 81.19 86 VAL A C 1
ATOM 631 O O . VAL A 1 86 ? 53.355 9.900 -77.025 1.00 81.19 86 VAL A O 1
ATOM 634 N N . PHE A 1 87 ? 55.339 10.941 -76.960 1.00 81.56 87 PHE A N 1
ATOM 635 C CA . PHE A 1 87 ? 55.731 10.374 -75.672 1.00 81.56 87 PHE A CA 1
ATOM 636 C C . PHE A 1 87 ? 54.850 10.877 -74.520 1.00 81.56 87 PHE A C 1
ATOM 638 O O . PHE A 1 87 ? 54.396 10.072 -73.707 1.00 81.56 87 PHE A O 1
ATOM 645 N N . THR A 1 88 ? 54.533 12.174 -74.476 1.00 83.19 88 THR A N 1
ATOM 646 C CA . THR A 1 88 ? 53.628 12.751 -73.468 1.00 83.19 88 THR A CA 1
ATOM 647 C C . THR A 1 88 ? 52.213 12.188 -73.592 1.00 83.19 88 THR A C 1
ATOM 649 O O . THR A 1 88 ? 51.621 11.783 -72.592 1.00 83.19 88 THR A O 1
ATOM 652 N N . VAL A 1 89 ? 51.681 12.087 -74.815 1.00 88.38 89 VAL A N 1
ATOM 653 C CA . VAL A 1 89 ? 50.361 11.488 -75.065 1.00 88.38 89 VAL A CA 1
ATOM 654 C C . VAL A 1 89 ? 50.366 10.003 -74.707 1.00 88.38 89 VAL A C 1
ATOM 656 O O . VAL A 1 89 ? 49.446 9.537 -74.040 1.00 88.38 89 VAL A O 1
ATOM 659 N N . ALA A 1 90 ? 51.408 9.257 -75.075 1.00 87.62 90 ALA A N 1
ATOM 660 C CA . ALA A 1 90 ? 51.539 7.851 -74.707 1.00 87.62 90 ALA A CA 1
ATOM 661 C C . ALA A 1 90 ? 51.612 7.665 -73.183 1.00 87.62 90 ALA A C 1
ATOM 663 O O . ALA A 1 90 ? 50.929 6.795 -72.648 1.00 87.62 90 ALA A O 1
ATOM 664 N N . ASN A 1 91 ? 52.369 8.502 -72.466 1.00 89.12 91 ASN A N 1
ATOM 665 C CA . ASN A 1 91 ? 52.437 8.479 -71.004 1.00 89.12 91 ASN A CA 1
ATOM 666 C C . ASN A 1 91 ? 51.066 8.771 -70.375 1.00 89.12 91 ASN A C 1
ATOM 668 O O . ASN A 1 91 ? 50.611 8.016 -69.518 1.00 89.12 91 ASN A O 1
ATOM 672 N N . PHE A 1 92 ? 50.366 9.798 -70.864 1.00 91.75 92 PHE A N 1
ATOM 673 C CA . PHE A 1 92 ? 49.022 10.130 -70.403 1.00 91.75 92 PHE A CA 1
ATOM 674 C C . PHE A 1 92 ? 48.030 8.991 -70.654 1.00 91.75 92 PHE A C 1
ATOM 676 O O . PHE A 1 92 ? 47.248 8.660 -69.769 1.00 91.75 92 PHE A O 1
ATOM 683 N N . VAL A 1 93 ? 48.081 8.343 -71.822 1.00 94.12 93 VAL A N 1
ATOM 684 C CA . VAL A 1 93 ? 47.236 7.180 -72.132 1.00 94.12 93 VAL A CA 1
ATOM 685 C C . VAL A 1 93 ? 47.559 6.013 -71.202 1.00 94.12 93 VAL A C 1
ATOM 687 O O . VAL A 1 93 ? 46.642 5.405 -70.656 1.00 94.12 93 VAL A O 1
ATOM 690 N N . VAL A 1 94 ? 48.838 5.718 -70.957 1.00 92.19 94 VAL A N 1
ATOM 691 C CA . VAL A 1 94 ? 49.249 4.665 -70.014 1.00 92.19 94 VAL A CA 1
ATOM 692 C C . VAL A 1 94 ? 48.756 4.975 -68.597 1.00 92.19 94 VAL A C 1
ATOM 694 O O . VAL A 1 94 ? 48.187 4.098 -67.944 1.00 92.19 94 VAL A O 1
ATOM 697 N N . LEU A 1 95 ? 48.895 6.219 -68.133 1.00 91.38 95 LEU A N 1
ATOM 698 C CA . LEU A 1 95 ? 48.399 6.657 -66.830 1.00 91.38 95 LEU A CA 1
ATOM 699 C C . LEU A 1 95 ? 46.867 6.582 -66.753 1.00 91.38 95 LEU A C 1
ATOM 701 O O . LEU A 1 95 ? 46.328 6.049 -65.785 1.00 91.38 95 LEU A O 1
ATOM 705 N N . ALA A 1 96 ? 46.159 7.058 -67.778 1.00 93.19 96 ALA A N 1
ATOM 706 C CA . ALA A 1 96 ? 44.702 7.028 -67.854 1.00 93.19 96 ALA A CA 1
ATOM 707 C C . ALA A 1 96 ? 44.162 5.592 -67.872 1.00 93.19 96 ALA A C 1
ATOM 709 O O . ALA A 1 96 ? 43.168 5.306 -67.204 1.00 93.19 96 ALA A O 1
ATOM 710 N N . LEU A 1 97 ? 44.832 4.668 -68.568 1.00 93.56 97 LEU A N 1
ATOM 711 C CA . LEU A 1 97 ? 44.492 3.246 -68.551 1.00 93.56 97 LEU A CA 1
ATOM 712 C C . LEU A 1 97 ? 44.738 2.621 -67.174 1.00 93.56 97 LEU A C 1
ATOM 714 O O . LEU A 1 97 ? 43.893 1.868 -66.694 1.00 93.56 97 LEU A O 1
ATOM 718 N N . LEU A 1 98 ? 45.848 2.957 -66.509 1.00 92.50 98 LEU A N 1
ATOM 719 C CA . LEU A 1 98 ? 46.162 2.453 -65.170 1.00 92.50 98 LEU A CA 1
ATOM 720 C C . LEU A 1 98 ? 45.141 2.954 -64.137 1.00 92.50 98 LEU A C 1
ATOM 722 O O . LEU A 1 98 ? 44.572 2.156 -63.387 1.00 92.50 98 LEU A O 1
ATOM 726 N N . VAL A 1 99 ? 44.849 4.257 -64.137 1.00 91.50 99 VAL A N 1
ATOM 727 C CA . VAL A 1 99 ? 43.849 4.877 -63.255 1.00 91.50 99 VAL A CA 1
ATOM 728 C C . VAL A 1 99 ? 42.450 4.354 -63.572 1.00 91.50 99 VAL A C 1
ATOM 730 O O . VAL A 1 99 ? 41.726 3.969 -62.655 1.00 91.50 99 VAL A O 1
ATOM 733 N N . GLY A 1 100 ? 42.077 4.273 -64.851 1.00 91.75 100 GLY A N 1
ATOM 734 C CA . GLY A 1 100 ? 40.791 3.744 -65.299 1.00 91.75 100 GLY A CA 1
ATOM 735 C C . GLY A 1 100 ? 40.585 2.291 -64.873 1.00 91.75 100 GLY A C 1
ATOM 736 O O . GLY A 1 100 ? 39.540 1.954 -64.316 1.00 91.75 100 GLY A O 1
ATOM 737 N N . TRP A 1 101 ? 41.600 1.439 -65.036 1.00 91.19 101 TRP A N 1
ATOM 738 C CA . TRP A 1 101 ? 41.562 0.051 -64.576 1.00 91.19 101 TRP A CA 1
ATOM 739 C C . TRP A 1 101 ? 41.432 -0.051 -63.049 1.00 91.19 101 TRP A C 1
ATOM 741 O O . TRP A 1 101 ? 40.615 -0.827 -62.543 1.00 91.19 101 TRP A O 1
ATOM 751 N N . PHE A 1 102 ? 42.173 0.770 -62.298 1.00 90.81 102 PHE A N 1
ATOM 752 C CA . PHE A 1 102 ? 42.091 0.814 -60.837 1.00 90.81 102 PHE A CA 1
ATOM 753 C C . PHE A 1 102 ? 40.717 1.293 -60.333 1.00 90.81 102 PHE A C 1
ATOM 755 O O . PHE A 1 102 ? 40.147 0.694 -59.412 1.00 90.81 102 PHE A O 1
ATOM 762 N N . LEU A 1 103 ? 40.148 2.328 -60.960 1.00 88.44 103 LEU A N 1
ATOM 763 C CA . LEU A 1 103 ? 38.815 2.852 -60.650 1.00 88.44 103 LEU A CA 1
ATOM 764 C C . LEU A 1 103 ? 37.728 1.825 -60.958 1.00 88.44 103 LEU A C 1
ATOM 766 O O . LEU A 1 103 ? 36.902 1.548 -60.087 1.00 88.44 103 LEU A O 1
ATOM 770 N N . MET A 1 104 ? 37.760 1.206 -62.141 1.00 87.25 104 MET A N 1
ATOM 771 C CA . MET A 1 104 ? 36.783 0.181 -62.520 1.00 87.25 104 MET A CA 1
ATOM 772 C C . MET A 1 104 ? 36.835 -1.041 -61.605 1.00 87.25 104 MET A C 1
ATOM 774 O O . MET A 1 104 ? 35.806 -1.659 -61.342 1.00 87.25 104 MET A O 1
ATOM 778 N N . LYS A 1 105 ? 38.006 -1.365 -61.049 1.00 86.69 105 LYS A N 1
ATOM 779 C CA . LYS A 1 105 ? 38.142 -2.440 -60.061 1.00 86.69 105 LYS A CA 1
ATOM 780 C C . LYS A 1 105 ? 37.622 -2.049 -58.669 1.00 86.69 105 LYS A C 1
ATOM 782 O O . LYS A 1 105 ? 37.059 -2.897 -57.975 1.00 86.69 105 LYS A O 1
ATOM 787 N N . THR A 1 106 ? 37.795 -0.795 -58.242 1.00 85.81 106 THR A N 1
ATOM 788 C CA . THR A 1 106 ? 37.566 -0.377 -56.841 1.00 85.81 106 THR A CA 1
ATOM 789 C C . THR A 1 106 ? 36.184 0.243 -56.593 1.00 85.81 106 THR A C 1
ATOM 791 O O . THR A 1 106 ? 35.550 -0.071 -55.582 1.00 85.81 106 THR A O 1
ATOM 794 N N . LEU A 1 107 ? 35.673 1.066 -57.516 1.00 86.88 107 LEU A N 1
ATOM 795 C CA . LEU A 1 107 ? 34.367 1.739 -57.414 1.00 86.88 107 LEU A CA 1
ATOM 796 C C . LEU A 1 107 ? 33.174 0.786 -57.212 1.00 86.88 107 LEU A C 1
ATOM 798 O O . LEU A 1 107 ? 32.404 0.992 -56.271 1.00 86.88 107 LEU A O 1
ATOM 802 N N . PRO A 1 108 ? 32.982 -0.281 -58.014 1.00 88.62 108 PRO A N 1
ATOM 803 C CA . PRO A 1 108 ? 31.811 -1.142 -57.843 1.00 88.62 108 PRO A CA 1
ATOM 804 C C . PRO A 1 108 ? 31.817 -1.877 -56.496 1.00 88.62 108 PRO A C 1
ATOM 806 O O . PRO A 1 108 ? 30.756 -2.167 -55.943 1.00 88.62 108 PRO A O 1
ATOM 809 N N . LYS A 1 109 ? 33.000 -2.144 -55.923 1.00 86.44 109 LYS A N 1
ATOM 810 C CA . LYS A 1 109 ? 33.128 -2.790 -54.612 1.00 86.44 109 LYS A CA 1
ATOM 811 C C . LYS A 1 109 ? 32.659 -1.869 -53.482 1.00 86.44 109 LYS A C 1
ATOM 813 O O . LYS A 1 109 ? 31.937 -2.321 -52.596 1.00 86.44 109 LYS A O 1
ATOM 818 N N . THR A 1 110 ? 33.017 -0.585 -53.511 1.00 86.88 110 THR A N 1
ATOM 819 C CA . THR A 1 110 ? 32.629 0.371 -52.459 1.00 86.88 110 THR A CA 1
ATOM 820 C C . THR A 1 110 ? 31.145 0.724 -52.517 1.00 86.88 110 THR A C 1
ATOM 822 O O . THR A 1 110 ? 30.496 0.731 -51.470 1.00 86.88 110 THR A O 1
ATOM 825 N N . PHE A 1 111 ? 30.573 0.932 -53.708 1.00 89.31 111 PHE A N 1
ATOM 826 C CA . PHE A 1 111 ? 29.130 1.159 -53.857 1.00 89.31 111 PHE A CA 1
ATOM 827 C C . PHE A 1 111 ? 28.305 -0.057 -53.439 1.00 89.31 111 PHE A C 1
ATOM 829 O O . PHE A 1 111 ? 27.315 0.100 -52.725 1.00 89.31 111 PHE A O 1
ATOM 836 N N . ARG A 1 112 ? 28.730 -1.275 -53.805 1.00 89.62 112 ARG A N 1
ATOM 837 C CA . ARG A 1 112 ? 28.031 -2.497 -53.388 1.00 89.62 112 ARG A CA 1
ATOM 838 C C . ARG A 1 112 ? 28.072 -2.693 -51.874 1.00 89.62 112 ARG A C 1
ATOM 840 O O . ARG A 1 112 ? 27.028 -2.971 -51.295 1.00 89.62 112 ARG A O 1
ATOM 847 N N . ASN A 1 113 ? 29.221 -2.463 -51.234 1.00 91.12 113 ASN A N 1
ATOM 848 C CA . ASN A 1 113 ? 29.349 -2.541 -49.776 1.00 91.12 113 ASN A CA 1
ATOM 849 C C . ASN A 1 113 ? 28.469 -1.506 -49.056 1.00 91.12 113 ASN A C 1
ATOM 851 O O . ASN A 1 113 ? 27.829 -1.825 -48.056 1.00 91.12 113 ASN A O 1
ATOM 855 N N . ARG A 1 114 ? 28.408 -0.269 -49.570 1.00 92.06 114 ARG A N 1
ATOM 856 C CA . ARG A 1 114 ? 27.526 0.777 -49.027 1.00 92.06 114 ARG A CA 1
ATOM 857 C C . ARG A 1 114 ? 26.058 0.407 -49.194 1.00 92.06 114 ARG A C 1
ATOM 859 O O . ARG A 1 114 ? 25.301 0.526 -48.240 1.00 92.06 114 ARG A O 1
ATOM 866 N N . ASN A 1 115 ? 25.667 -0.089 -50.366 1.00 92.50 115 ASN A N 1
ATOM 867 C CA . ASN A 1 115 ? 24.289 -0.497 -50.617 1.00 92.50 115 ASN A CA 1
ATOM 868 C C . ASN A 1 115 ? 23.877 -1.680 -49.728 1.00 92.50 115 ASN A C 1
ATOM 870 O O . ASN A 1 115 ? 22.804 -1.648 -49.136 1.00 92.50 115 ASN A O 1
ATOM 874 N N . SER A 1 116 ? 24.747 -2.682 -49.551 1.00 92.75 116 SER A N 1
ATOM 875 C CA . SER A 1 116 ? 24.475 -3.795 -48.633 1.00 92.75 116 SER A CA 1
ATOM 876 C C . SER A 1 116 ? 24.400 -3.340 -47.175 1.00 92.75 116 SER A C 1
ATOM 878 O O . SER A 1 116 ? 23.556 -3.827 -46.431 1.00 92.75 116 SER A O 1
ATOM 880 N N . ALA A 1 117 ? 25.250 -2.392 -46.763 1.00 93.88 117 ALA A N 1
ATOM 881 C CA . ALA A 1 117 ? 25.195 -1.824 -45.418 1.00 93.88 117 ALA A CA 1
ATOM 882 C C . ALA A 1 117 ? 23.890 -1.047 -45.198 1.00 93.88 117 ALA A C 1
ATOM 884 O O . ALA A 1 117 ? 23.216 -1.271 -44.200 1.00 93.88 117 ALA A O 1
ATOM 885 N N . LEU A 1 118 ? 23.480 -0.205 -46.152 1.00 94.44 118 LEU A N 1
ATOM 886 C CA . LEU A 1 118 ? 22.210 0.526 -46.094 1.00 94.44 118 LEU A CA 1
ATOM 887 C C . LEU A 1 118 ? 21.005 -0.417 -46.048 1.00 94.44 118 LEU A C 1
ATOM 889 O O . LEU A 1 118 ? 20.115 -0.225 -45.226 1.00 94.44 118 LEU A O 1
ATOM 893 N N . GLN A 1 119 ? 20.989 -1.460 -46.881 1.00 95.81 119 GLN A N 1
ATOM 894 C CA . GLN A 1 119 ? 19.942 -2.483 -46.836 1.00 95.81 119 GLN A CA 1
ATOM 895 C C . GLN A 1 119 ? 19.902 -3.179 -45.474 1.00 95.81 119 GLN A C 1
ATOM 897 O O . GLN A 1 119 ? 18.825 -3.322 -44.901 1.00 95.81 119 GLN A O 1
ATOM 902 N N . LYS A 1 120 ? 21.065 -3.551 -44.922 1.00 96.50 120 LYS A N 1
ATOM 903 C CA . LYS A 1 120 ? 21.155 -4.149 -43.587 1.00 96.50 120 LYS A CA 1
ATOM 904 C C . LYS A 1 120 ? 20.616 -3.206 -42.510 1.00 96.50 120 LYS A C 1
ATOM 906 O O . LYS A 1 120 ? 19.786 -3.632 -41.719 1.00 96.50 120 LYS A O 1
ATOM 911 N N . HIS A 1 121 ? 21.020 -1.937 -42.518 1.00 95.50 121 HIS A N 1
ATOM 912 C CA . HIS A 1 121 ? 20.544 -0.944 -41.555 1.00 95.50 121 HIS A CA 1
ATOM 913 C C . HIS A 1 121 ? 19.041 -0.679 -41.675 1.00 95.50 121 HIS A C 1
ATOM 915 O O . HIS A 1 121 ? 18.380 -0.507 -40.660 1.00 95.50 121 HIS A O 1
ATOM 921 N N . LEU A 1 122 ? 18.474 -0.689 -42.886 1.00 96.75 122 LEU A N 1
ATOM 922 C CA . LEU A 1 122 ? 17.026 -0.563 -43.071 1.00 96.75 122 LEU A CA 1
ATOM 923 C C . LEU A 1 122 ? 16.266 -1.773 -42.523 1.00 96.75 122 LEU A C 1
ATOM 925 O O . LEU A 1 122 ? 15.214 -1.603 -41.911 1.00 96.75 122 LEU A O 1
ATOM 929 N N . VAL A 1 123 ? 16.780 -2.987 -42.736 1.00 97.25 123 VAL A N 1
ATOM 930 C CA . VAL A 1 123 ? 16.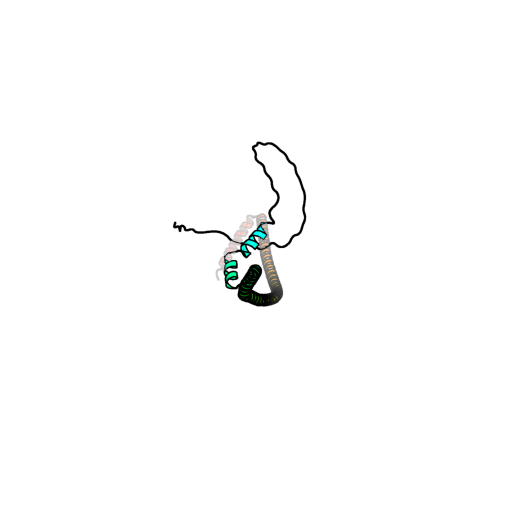184 -4.208 -42.174 1.00 97.25 123 VAL A CA 1
ATOM 931 C C . VAL A 1 123 ? 16.284 -4.195 -40.650 1.00 97.25 123 VAL A C 1
ATOM 933 O O . VAL A 1 123 ? 15.294 -4.456 -39.979 1.00 97.25 123 VAL A O 1
ATOM 936 N N . GLU A 1 124 ? 17.441 -3.827 -40.106 1.00 96.75 124 GLU A N 1
ATOM 937 C CA . GLU A 1 124 ? 17.671 -3.718 -38.665 1.00 96.75 124 GLU A CA 1
ATOM 938 C C . GLU A 1 124 ? 16.785 -2.643 -38.024 1.00 96.75 124 GLU A C 1
ATOM 940 O O . GLU A 1 124 ? 16.151 -2.904 -37.009 1.00 96.75 124 GLU A O 1
ATOM 945 N N . ALA A 1 125 ? 16.648 -1.472 -38.650 1.00 96.38 125 ALA A N 1
ATOM 946 C CA . ALA A 1 125 ? 15.764 -0.412 -38.172 1.00 96.38 125 ALA A CA 1
ATOM 947 C C . ALA A 1 125 ? 14.287 -0.836 -38.193 1.00 96.38 125 ALA A C 1
ATOM 949 O O . ALA A 1 125 ? 13.543 -0.527 -37.260 1.00 96.38 125 ALA A O 1
ATOM 950 N N . ARG A 1 126 ? 13.852 -1.565 -39.231 1.00 96.38 126 ARG A N 1
ATOM 951 C CA . ARG A 1 126 ? 12.496 -2.134 -39.294 1.00 96.38 126 ARG A CA 1
ATOM 952 C C . ARG A 1 126 ? 12.276 -3.177 -38.205 1.00 96.38 126 ARG A C 1
ATOM 954 O O . ARG A 1 126 ? 11.277 -3.081 -37.504 1.00 96.38 126 ARG A O 1
ATOM 961 N N . ALA A 1 127 ? 13.219 -4.100 -38.024 1.00 97.25 127 ALA A N 1
ATOM 962 C CA . ALA A 1 127 ? 13.151 -5.116 -36.978 1.00 97.25 127 ALA A CA 1
ATOM 963 C C . ALA A 1 127 ? 13.115 -4.483 -35.578 1.00 97.25 127 ALA A C 1
ATOM 965 O O . ALA A 1 127 ? 12.271 -4.842 -34.764 1.00 97.25 127 ALA A O 1
ATOM 966 N N . ALA A 1 128 ? 13.956 -3.477 -35.321 1.00 96.50 128 ALA A N 1
ATOM 967 C CA . ALA A 1 128 ? 13.953 -2.732 -34.064 1.00 96.50 128 ALA A CA 1
ATOM 968 C C . ALA A 1 128 ? 12.630 -1.979 -33.832 1.00 96.50 128 ALA A C 1
ATOM 970 O O . ALA A 1 128 ? 12.138 -1.930 -32.708 1.00 96.50 128 ALA A O 1
ATOM 971 N N . SER A 1 129 ? 12.031 -1.419 -34.889 1.00 96.62 129 SER A N 1
ATOM 972 C CA . SER A 1 129 ? 10.729 -0.741 -34.802 1.00 96.62 129 SER A CA 1
ATOM 973 C C . SER A 1 129 ? 9.592 -1.727 -34.519 1.00 96.62 129 SER A C 1
ATOM 975 O O . SER A 1 129 ? 8.724 -1.450 -33.697 1.00 96.62 129 SER A O 1
ATOM 977 N N . GLU A 1 130 ? 9.600 -2.890 -35.171 1.00 97.38 130 GLU A N 1
ATOM 978 C CA . GLU A 1 130 ? 8.620 -3.953 -34.938 1.00 97.38 130 GLU A CA 1
ATOM 979 C C . GLU A 1 130 ? 8.735 -4.521 -33.519 1.00 97.38 130 GLU A C 1
ATOM 981 O O . GLU A 1 130 ? 7.727 -4.675 -32.829 1.00 97.38 130 GLU A O 1
ATOM 986 N N . GLU A 1 131 ? 9.959 -4.743 -33.037 1.00 96.81 131 GLU A N 1
ATOM 987 C CA . GLU A 1 131 ? 10.207 -5.168 -31.662 1.00 96.81 131 GLU A CA 1
ATOM 988 C C . GLU A 1 131 ? 9.740 -4.111 -30.651 1.00 96.81 131 GLU A C 1
ATOM 990 O O . GLU A 1 131 ? 9.085 -4.451 -29.664 1.00 96.81 131 GLU A O 1
ATOM 995 N N . ALA A 1 132 ? 10.020 -2.828 -30.898 1.00 96.69 132 ALA A N 1
ATOM 996 C CA . ALA A 1 132 ? 9.550 -1.738 -30.048 1.00 96.69 132 ALA A CA 1
ATOM 997 C C . ALA A 1 132 ? 8.014 -1.676 -29.999 1.00 96.69 132 ALA A C 1
ATOM 999 O O . ALA A 1 132 ? 7.447 -1.570 -28.911 1.00 96.69 132 ALA A O 1
ATOM 1000 N N . ASN A 1 133 ? 7.342 -1.823 -31.144 1.00 96.88 133 ASN A N 1
ATOM 1001 C CA . ASN A 1 133 ? 5.880 -1.852 -31.223 1.00 96.88 133 ASN A CA 1
ATOM 1002 C C . ASN A 1 133 ? 5.286 -3.075 -30.511 1.00 96.88 133 ASN A C 1
ATOM 1004 O O . ASN A 1 133 ? 4.297 -2.950 -29.792 1.00 96.88 133 ASN A O 1
ATOM 1008 N N . SER A 1 134 ? 5.902 -4.252 -30.652 1.00 97.19 134 SER A N 1
ATOM 1009 C CA . SER A 1 134 ? 5.483 -5.459 -29.930 1.00 97.19 134 SER A CA 1
ATOM 1010 C C . SER A 1 134 ? 5.636 -5.288 -28.416 1.00 97.19 134 SER A C 1
ATOM 1012 O O . SER A 1 134 ? 4.717 -5.600 -27.653 1.00 97.19 134 SER A O 1
ATOM 1014 N N . ARG A 1 135 ? 6.766 -4.727 -27.965 1.00 95.94 135 ARG A N 1
ATOM 1015 C CA . ARG A 1 135 ? 6.996 -4.414 -26.550 1.00 95.94 135 ARG A CA 1
ATOM 1016 C C . ARG A 1 135 ? 5.971 -3.407 -26.034 1.00 95.94 135 ARG A C 1
ATOM 1018 O O . ARG A 1 135 ? 5.412 -3.651 -24.967 1.00 95.94 135 ARG A O 1
ATOM 1025 N N . LEU A 1 136 ? 5.682 -2.346 -26.789 1.00 97.06 136 LEU A N 1
ATOM 1026 C CA . LEU A 1 136 ? 4.662 -1.356 -26.442 1.00 97.06 136 LEU A CA 1
ATOM 1027 C C . LEU A 1 136 ? 3.291 -2.016 -26.263 1.00 97.06 136 LEU A C 1
ATOM 1029 O O . LEU A 1 136 ? 2.717 -1.908 -25.184 1.00 97.06 136 LEU A O 1
ATOM 1033 N N . GLY A 1 137 ? 2.835 -2.803 -27.241 1.00 97.31 137 GLY A N 1
ATOM 1034 C CA . GLY A 1 137 ? 1.560 -3.519 -27.138 1.00 97.31 137 GLY A CA 1
ATOM 1035 C C . GLY A 1 137 ? 1.513 -4.487 -25.949 1.00 97.31 137 GLY A C 1
ATOM 1036 O O . GLY A 1 137 ? 0.494 -4.602 -25.270 1.00 97.31 137 GLY A O 1
ATOM 1037 N N . SER A 1 138 ? 2.632 -5.145 -25.623 1.00 96.56 138 SER A N 1
ATOM 1038 C CA . SER A 1 138 ? 2.713 -6.013 -24.440 1.00 96.56 138 SER A CA 1
ATOM 1039 C C . SER A 1 138 ? 2.607 -5.240 -23.121 1.00 96.56 138 SER A C 1
ATOM 1041 O O . SER A 1 138 ? 2.035 -5.748 -22.156 1.00 96.56 138 SER A O 1
ATOM 1043 N N . VAL A 1 139 ? 3.153 -4.021 -23.065 1.00 97.81 139 VAL A N 1
ATOM 1044 C CA . VAL A 1 139 ? 3.081 -3.146 -21.890 1.00 97.81 139 VAL A CA 1
ATOM 1045 C C . VAL A 1 139 ? 1.680 -2.570 -21.756 1.00 97.81 139 VAL A C 1
ATOM 1047 O O . VAL A 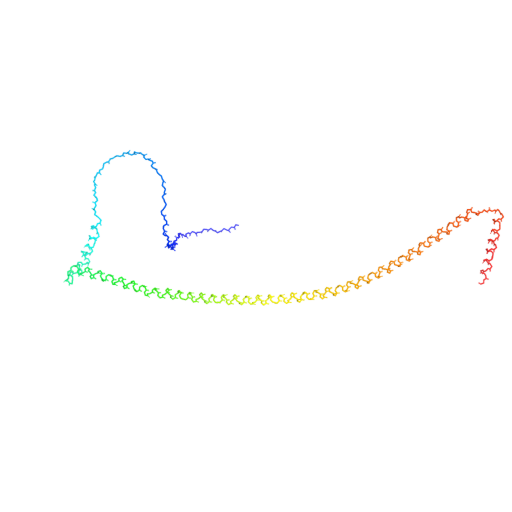1 139 ? 1.119 -2.646 -20.671 1.00 97.81 139 VAL A O 1
ATOM 1050 N N . GLU A 1 140 ? 1.080 -2.086 -22.841 1.00 96.88 140 GLU A N 1
ATOM 1051 C CA . GLU A 1 140 ? -0.303 -1.596 -22.859 1.00 96.88 140 GLU A CA 1
ATOM 1052 C C . GLU A 1 140 ? -1.289 -2.677 -22.403 1.00 96.88 140 GLU A C 1
ATOM 1054 O O . GLU A 1 140 ? -2.115 -2.428 -21.528 1.00 96.88 140 GLU A O 1
ATOM 1059 N N . ALA A 1 141 ? -1.147 -3.912 -22.896 1.00 96.75 141 ALA A N 1
ATOM 1060 C CA . ALA A 1 141 ? -1.970 -5.035 -22.449 1.00 96.75 141 ALA A CA 1
ATOM 1061 C C . ALA A 1 141 ? -1.780 -5.346 -20.953 1.00 96.75 141 ALA A C 1
ATOM 1063 O O . ALA A 1 141 ? -2.739 -5.665 -20.249 1.00 96.75 141 ALA A O 1
ATOM 1064 N N . ARG A 1 142 ? -0.544 -5.247 -20.442 1.00 96.81 142 ARG A N 1
ATOM 1065 C CA . ARG A 1 142 ? -0.266 -5.413 -19.006 1.00 96.81 142 ARG A CA 1
ATOM 1066 C C . ARG A 1 142 ? -0.866 -4.281 -18.179 1.00 96.81 142 ARG A C 1
ATOM 1068 O O . ARG A 1 142 ? -1.396 -4.571 -17.114 1.00 96.81 142 ARG A O 1
ATOM 1075 N N . LEU A 1 143 ? -0.799 -3.038 -18.654 1.00 96.94 143 LEU A N 1
ATOM 1076 C CA . LEU A 1 143 ? -1.393 -1.879 -17.988 1.00 96.94 143 LEU A CA 1
ATOM 1077 C C . LEU A 1 143 ? -2.916 -2.007 -17.927 1.00 96.94 143 LEU A C 1
ATOM 1079 O O . LEU A 1 143 ? -3.466 -1.948 -16.836 1.00 96.94 143 LEU A O 1
ATOM 1083 N N . ALA A 1 144 ? -3.574 -2.342 -19.040 1.00 95.31 144 ALA A N 1
ATOM 1084 C CA . ALA A 1 144 ? -5.018 -2.577 -19.063 1.00 95.31 144 ALA A CA 1
ATOM 1085 C C . ALA A 1 144 ? -5.444 -3.686 -18.081 1.00 95.31 144 ALA A C 1
ATOM 1087 O O . ALA A 1 144 ? -6.424 -3.549 -17.352 1.00 95.31 144 ALA A O 1
ATOM 1088 N N . LYS A 1 145 ? -4.665 -4.774 -18.000 1.00 96.81 145 LYS A N 1
ATOM 1089 C CA . LYS A 1 145 ? -4.908 -5.851 -17.030 1.00 96.81 145 LYS A CA 1
ATOM 1090 C C . LYS A 1 145 ? -4.669 -5.407 -15.580 1.00 96.81 145 LYS A C 1
ATOM 1092 O O . LYS A 1 145 ? -5.281 -5.953 -14.664 1.00 96.81 145 LYS A O 1
ATOM 1097 N N . LEU A 1 146 ? -3.725 -4.499 -15.333 1.00 97.38 146 LEU A N 1
ATOM 1098 C CA . LEU A 1 146 ? -3.499 -3.942 -13.998 1.00 97.38 146 LEU A CA 1
ATOM 1099 C C . LEU A 1 146 ? -4.652 -3.027 -13.591 1.00 97.38 146 LEU A C 1
ATOM 1101 O O . LEU A 1 146 ? -5.107 -3.146 -12.460 1.00 97.38 146 LEU A O 1
ATOM 1105 N N . ASP A 1 147 ? -5.166 -2.205 -14.503 1.00 95.62 147 ASP A N 1
ATOM 1106 C CA . ASP A 1 147 ? -6.333 -1.358 -14.246 1.00 95.62 147 ASP A CA 1
ATOM 1107 C C . ASP A 1 147 ? -7.563 -2.206 -13.886 1.00 95.62 147 ASP A C 1
ATOM 1109 O O . ASP A 1 147 ? -8.212 -1.957 -12.871 1.00 95.62 147 ASP A O 1
ATOM 1113 N N . GLU A 1 148 ? -7.821 -3.289 -14.629 1.00 96.69 148 GLU A N 1
ATOM 1114 C CA . GLU A 1 148 ? -8.890 -4.245 -14.301 1.00 96.69 148 GLU A CA 1
ATOM 1115 C C . GLU A 1 148 ? -8.693 -4.881 -12.913 1.00 96.69 148 GLU A C 1
ATOM 1117 O O . GLU A 1 148 ? -9.631 -4.977 -12.120 1.00 96.69 148 GLU A O 1
ATOM 1122 N N . GLN A 1 149 ? -7.462 -5.286 -12.581 1.00 97.19 149 GLN A N 1
ATOM 1123 C CA . GLN A 1 149 ? -7.141 -5.846 -11.265 1.00 97.19 149 GLN A CA 1
ATOM 1124 C C . GLN A 1 149 ? -7.297 -4.821 -10.136 1.00 97.19 149 GLN A C 1
ATOM 1126 O O . GLN A 1 149 ? -7.726 -5.193 -9.045 1.00 97.19 149 GLN A O 1
ATOM 1131 N N . ILE A 1 150 ? -6.965 -3.550 -10.372 1.00 97.62 150 ILE A N 1
ATOM 1132 C CA . ILE A 1 150 ? -7.134 -2.467 -9.397 1.00 97.62 150 ILE A CA 1
ATOM 1133 C C . ILE A 1 150 ? -8.620 -2.237 -9.126 1.00 97.62 150 ILE A C 1
ATOM 1135 O O . ILE A 1 150 ? -9.016 -2.166 -7.964 1.00 97.62 150 ILE A O 1
ATOM 1139 N N . GLU A 1 151 ? -9.451 -2.179 -10.163 1.00 96.94 151 GLU A N 1
ATOM 1140 C CA . GLU A 1 151 ? -10.899 -2.013 -10.004 1.00 96.94 151 GLU A CA 1
ATOM 1141 C C . GLU A 1 151 ? -11.544 -3.223 -9.311 1.00 96.94 151 GLU A C 1
ATOM 1143 O O . GLU A 1 151 ? -12.379 -3.065 -8.412 1.00 96.94 151 GLU A O 1
ATOM 1148 N N . ALA A 1 152 ? -11.095 -4.441 -9.634 1.00 97.44 152 ALA A N 1
ATOM 1149 C CA . ALA A 1 152 ? -11.510 -5.647 -8.924 1.00 97.44 152 ALA A CA 1
ATOM 1150 C C . ALA A 1 152 ? -11.093 -5.612 -7.442 1.00 97.44 152 ALA A C 1
ATOM 1152 O O . ALA A 1 152 ? -11.900 -5.929 -6.566 1.00 97.44 152 ALA A O 1
ATOM 1153 N N . MET A 1 153 ? -9.860 -5.184 -7.147 1.00 97.88 153 MET A N 1
ATOM 1154 C CA . MET A 1 153 ? -9.351 -5.050 -5.780 1.00 97.88 153 MET A CA 1
ATOM 1155 C C . MET A 1 153 ? -10.125 -3.994 -4.990 1.00 97.88 153 MET A C 1
ATOM 1157 O O . MET A 1 153 ? -10.481 -4.251 -3.843 1.00 97.88 153 MET A O 1
ATOM 1161 N N . ARG A 1 154 ? -10.435 -2.841 -5.594 1.00 97.94 154 ARG A N 1
ATOM 1162 C CA . ARG A 1 154 ? -11.262 -1.790 -4.979 1.00 97.94 154 ARG A CA 1
ATOM 1163 C C . ARG A 1 154 ? -12.653 -2.305 -4.643 1.00 97.94 154 ARG A C 1
ATOM 1165 O O . ARG A 1 154 ? -13.071 -2.224 -3.494 1.00 97.94 154 ARG A O 1
ATOM 1172 N N . THR A 1 155 ? -13.319 -2.926 -5.613 1.00 97.94 155 THR A N 1
ATOM 1173 C CA . THR A 1 155 ? -14.658 -3.496 -5.420 1.00 97.94 155 THR A CA 1
ATOM 1174 C C . THR A 1 155 ? -14.664 -4.560 -4.320 1.00 97.94 155 THR A C 1
ATOM 1176 O O . THR A 1 155 ? -15.600 -4.641 -3.524 1.00 97.94 155 THR A O 1
ATOM 1179 N N . GLN A 1 156 ? -13.629 -5.401 -4.265 1.00 97.88 156 GLN A N 1
ATOM 1180 C CA . GLN A 1 156 ? -13.501 -6.424 -3.233 1.00 97.88 156 GLN A CA 1
ATOM 1181 C C . GLN A 1 156 ? -13.235 -5.805 -1.856 1.00 97.88 156 GLN A C 1
ATOM 1183 O O . GLN A 1 156 ? -13.900 -6.177 -0.894 1.00 97.88 156 GLN A O 1
ATOM 1188 N N . ALA A 1 157 ? -12.338 -4.821 -1.772 1.00 97.88 157 ALA A N 1
ATOM 1189 C CA . ALA A 1 157 ? -12.040 -4.106 -0.537 1.00 97.88 157 ALA A CA 1
ATOM 1190 C C . ALA A 1 157 ? -13.270 -3.374 0.017 1.00 97.88 157 ALA A C 1
ATOM 1192 O O . ALA A 1 157 ? -13.509 -3.422 1.218 1.00 97.88 157 ALA A O 1
ATOM 1193 N N . GLU A 1 158 ? -14.088 -2.753 -0.835 1.00 97.81 158 GLU A N 1
ATOM 1194 C CA . GLU A 1 158 ? -15.347 -2.122 -0.420 1.00 97.81 158 GLU A CA 1
ATOM 1195 C C . GLU A 1 158 ? -16.346 -3.144 0.135 1.00 97.81 158 GLU A C 1
ATOM 1197 O O . GLU A 1 158 ? -16.946 -2.922 1.189 1.00 97.81 158 GLU A O 1
ATOM 1202 N N . LYS A 1 159 ? -16.501 -4.296 -0.530 1.00 98.00 159 LYS A N 1
ATOM 1203 C CA . LYS A 1 159 ? -17.367 -5.384 -0.048 1.00 98.00 159 LYS A CA 1
ATOM 1204 C C . LYS A 1 159 ? -16.883 -5.957 1.280 1.00 98.00 159 LYS A C 1
ATOM 1206 O O . LYS A 1 159 ? -17.702 -6.236 2.155 1.00 98.00 159 LYS A O 1
ATOM 1211 N N . ASP A 1 160 ? -15.579 -6.150 1.426 1.00 97.94 160 ASP A N 1
ATOM 1212 C CA . ASP A 1 160 ? -14.992 -6.691 2.648 1.00 97.94 160 ASP A CA 1
ATOM 1213 C C . ASP A 1 160 ? -15.069 -5.673 3.788 1.00 97.94 160 ASP A C 1
ATOM 1215 O O . ASP A 1 160 ? -15.468 -6.040 4.889 1.00 97.94 160 ASP A O 1
ATOM 1219 N N . ALA A 1 161 ? -14.847 -4.384 3.512 1.00 97.75 161 ALA A N 1
ATOM 1220 C CA . ALA A 1 161 ? -15.043 -3.309 4.481 1.00 97.75 161 ALA A CA 1
ATOM 1221 C C . ALA A 1 161 ? -16.492 -3.249 4.989 1.00 97.75 161 ALA A C 1
ATOM 1223 O O . ALA A 1 161 ? -16.709 -3.155 6.194 1.00 97.75 161 ALA A O 1
ATOM 1224 N N . GLN A 1 162 ? -17.489 -3.371 4.106 1.00 98.00 162 GLN A N 1
ATOM 1225 C CA . GLN A 1 162 ? -18.901 -3.404 4.510 1.00 98.00 162 GLN A CA 1
ATOM 1226 C C . GLN A 1 162 ? -19.230 -4.626 5.380 1.00 98.00 162 GLN A C 1
ATOM 1228 O O . GLN A 1 162 ? -19.949 -4.508 6.374 1.00 98.00 162 GLN A O 1
ATOM 1233 N N . LYS A 1 163 ? -18.704 -5.808 5.036 1.00 98.00 163 LYS A N 1
ATOM 1234 C CA . LYS A 1 163 ? -18.889 -7.026 5.843 1.00 98.00 163 LYS A CA 1
ATOM 1235 C C . LYS A 1 163 ? -18.210 -6.916 7.202 1.00 98.00 163 LYS A C 1
ATOM 1237 O O . LYS A 1 163 ? -18.789 -7.317 8.211 1.00 98.00 163 LYS A O 1
ATOM 1242 N N . ASP A 1 164 ? -16.999 -6.378 7.232 1.00 98.00 164 ASP A N 1
ATOM 1243 C CA . ASP A 1 164 ? -16.243 -6.175 8.460 1.00 98.00 164 ASP A CA 1
ATOM 1244 C C . ASP A 1 164 ? -16.919 -5.136 9.351 1.00 98.00 164 ASP A C 1
ATOM 1246 O O . ASP A 1 164 ? -17.034 -5.363 10.551 1.00 98.00 164 ASP A O 1
ATOM 1250 N N . GLU A 1 165 ? -17.461 -4.057 8.785 1.00 97.88 165 GLU A N 1
ATOM 1251 C CA . GLU A 1 165 ? -18.257 -3.078 9.526 1.00 97.88 165 GLU A CA 1
ATOM 1252 C C . GLU A 1 165 ? -19.482 -3.732 10.181 1.00 97.88 165 GLU A C 1
ATOM 1254 O O . GLU A 1 165 ? -19.739 -3.514 11.366 1.00 97.88 165 GLU A O 1
ATOM 1259 N N . GLN A 1 166 ? -20.213 -4.575 9.446 1.00 97.75 166 GLN A N 1
ATOM 1260 C CA . GLN A 1 166 ? -21.359 -5.311 9.988 1.00 97.75 166 GLN A CA 1
ATOM 1261 C C . GLN A 1 166 ? -20.942 -6.283 11.099 1.00 97.75 166 GLN A C 1
ATOM 1263 O O . GLN A 1 166 ? -21.567 -6.301 12.161 1.00 97.75 166 GLN A O 1
ATOM 1268 N N . ARG A 1 167 ? -19.862 -7.051 10.894 1.00 98.00 167 ARG A N 1
ATOM 1269 C CA . ARG A 1 167 ? -19.333 -7.987 11.899 1.00 98.00 167 ARG A CA 1
ATOM 1270 C C . ARG A 1 167 ? -18.860 -7.253 13.152 1.00 98.00 167 ARG A C 1
ATOM 1272 O O . ARG A 1 167 ? -19.178 -7.679 14.258 1.00 98.00 167 ARG A O 1
ATOM 1279 N N . MET A 1 168 ? -18.141 -6.142 12.989 1.00 98.06 168 MET A N 1
ATOM 1280 C CA . MET A 1 168 ? -17.692 -5.312 14.104 1.00 98.06 168 MET A CA 1
ATOM 1281 C C . MET A 1 168 ? -18.883 -4.756 14.876 1.00 98.06 168 MET A C 1
ATOM 1283 O O . MET A 1 168 ? -18.932 -4.927 16.089 1.00 98.06 168 MET A O 1
ATOM 1287 N N . LYS A 1 169 ? -19.875 -4.167 14.197 1.00 98.00 169 LYS A N 1
ATOM 1288 C CA . LYS A 1 169 ? -21.090 -3.647 14.845 1.00 98.00 169 LYS A CA 1
ATOM 1289 C C . LYS A 1 169 ? -21.820 -4.722 15.649 1.00 98.00 169 LYS A C 1
ATOM 1291 O O . LYS A 1 169 ? -22.186 -4.458 16.790 1.00 98.00 169 LYS A O 1
ATOM 1296 N N . ALA A 1 170 ? -21.979 -5.923 15.090 1.00 97.81 170 ALA A N 1
ATOM 1297 C CA . ALA A 1 170 ? -22.581 -7.047 15.803 1.00 97.81 170 ALA A CA 1
ATOM 1298 C C . ALA A 1 170 ? -21.768 -7.423 17.053 1.00 97.81 170 ALA A C 1
ATOM 1300 O O . ALA A 1 170 ? -22.315 -7.445 18.151 1.00 97.81 170 ALA A O 1
ATOM 1301 N N . SER A 1 171 ? -20.450 -7.607 16.910 1.00 97.38 171 SER A N 1
ATOM 1302 C CA . SER A 1 171 ? -19.577 -7.961 18.038 1.00 97.38 171 SER A CA 1
ATOM 1303 C C . SER A 1 171 ? -19.534 -6.887 19.133 1.00 97.38 171 SER A C 1
ATOM 1305 O O . SER A 1 171 ? -19.487 -7.208 20.315 1.00 97.38 171 SER A O 1
ATOM 1307 N N . VAL A 1 172 ? -19.595 -5.605 18.756 1.00 98.25 172 VAL A N 1
ATOM 1308 C CA . VAL A 1 172 ? -19.632 -4.483 19.700 1.00 98.25 172 VAL A CA 1
ATOM 1309 C C . VAL A 1 172 ? -20.953 -4.460 20.461 1.00 98.25 172 VAL A C 1
ATOM 1311 O O . VAL A 1 172 ? -20.945 -4.210 21.663 1.00 98.25 172 VAL A O 1
ATOM 1314 N N . GLU A 1 173 ? -22.082 -4.727 19.800 1.00 97.94 173 GLU A N 1
ATOM 1315 C CA . GLU A 1 173 ? -23.376 -4.774 20.484 1.00 97.94 173 GLU A CA 1
ATOM 1316 C C . GLU A 1 173 ? -23.475 -5.989 21.421 1.00 97.94 173 GLU A C 1
ATOM 1318 O O . GLU A 1 173 ? -23.964 -5.849 22.541 1.00 97.94 173 GLU A O 1
ATOM 1323 N N . GLU A 1 174 ? -22.946 -7.147 21.021 1.00 98.19 174 GLU A N 1
ATOM 1324 C CA . GLU A 1 174 ? -22.840 -8.329 21.887 1.00 98.19 174 GLU A CA 1
ATOM 1325 C C . GLU A 1 174 ? -21.965 -8.056 23.119 1.00 98.19 174 GLU A C 1
ATOM 1327 O O . GLU A 1 174 ? -22.378 -8.319 24.252 1.00 98.19 174 GLU A O 1
ATOM 1332 N N . GLU A 1 175 ? -20.779 -7.469 22.929 1.00 98.12 175 GLU A N 1
ATOM 1333 C CA . GLU A 1 175 ? -19.878 -7.156 24.041 1.00 98.12 175 GLU A CA 1
ATOM 1334 C C . GLU A 1 175 ? -20.479 -6.083 24.956 1.00 98.12 175 GLU A C 1
ATOM 1336 O O . GLU A 1 175 ? -20.401 -6.192 26.179 1.00 98.12 175 GLU A O 1
ATOM 1341 N N . LYS A 1 176 ? -21.169 -5.085 24.394 1.00 98.31 176 LYS A N 1
ATOM 1342 C CA . LYS A 1 176 ? -21.924 -4.095 25.170 1.00 98.31 176 LYS A CA 1
ATOM 1343 C C . LYS A 1 176 ? -22.989 -4.760 26.039 1.00 98.31 176 LYS A C 1
ATOM 1345 O O . LYS A 1 176 ? -23.072 -4.446 27.224 1.00 98.31 176 LYS A O 1
ATOM 1350 N N . GLN A 1 177 ? -23.790 -5.672 25.485 1.00 98.12 177 GLN A N 1
ATOM 1351 C CA . GLN A 1 177 ? -24.809 -6.393 26.256 1.00 98.12 177 GLN A CA 1
ATOM 1352 C C . GLN A 1 177 ? -24.181 -7.222 27.379 1.00 98.12 177 GLN A C 1
ATOM 1354 O O . GLN A 1 177 ? -24.668 -7.205 28.508 1.00 98.12 177 GLN A O 1
ATOM 1359 N N . LYS A 1 178 ? -23.061 -7.890 27.100 1.00 98.38 178 LYS A N 1
ATOM 1360 C CA . LYS A 1 178 ? -22.313 -8.663 28.094 1.00 98.38 178 LYS A CA 1
ATOM 1361 C C . LYS A 1 178 ? -21.747 -7.787 29.215 1.00 98.38 178 LYS A C 1
ATOM 1363 O O . LYS A 1 178 ? -21.850 -8.162 30.382 1.00 98.38 178 LYS A O 1
ATOM 1368 N N . ILE A 1 179 ? -21.189 -6.622 28.883 1.00 98.38 179 ILE A N 1
ATOM 1369 C CA . ILE A 1 179 ? -20.694 -5.650 29.868 1.00 98.38 179 ILE A CA 1
ATOM 1370 C C . ILE A 1 179 ? -21.845 -5.160 30.747 1.00 98.38 179 ILE A C 1
ATOM 1372 O O . ILE A 1 179 ? -21.699 -5.142 31.967 1.00 98.38 179 ILE A O 1
ATOM 1376 N N . LEU A 1 180 ? -22.991 -4.809 30.156 1.00 98.44 180 LEU A N 1
ATOM 1377 C CA . LEU A 1 180 ? -24.166 -4.375 30.916 1.00 98.44 180 LEU A CA 1
ATOM 1378 C C . LEU A 1 180 ? -24.660 -5.474 31.861 1.00 98.44 180 LEU A C 1
ATOM 1380 O O . LEU A 1 180 ? -24.827 -5.209 33.047 1.00 98.44 180 LEU A O 1
ATOM 1384 N N . ALA A 1 181 ? -24.800 -6.710 31.379 1.00 98.31 181 ALA A N 1
ATOM 1385 C CA . ALA A 1 181 ? -25.226 -7.835 32.209 1.00 98.31 181 ALA A CA 1
ATOM 1386 C C . ALA A 1 181 ? -24.245 -8.108 33.366 1.00 98.31 181 ALA A C 1
ATOM 1388 O O . ALA A 1 181 ? -24.661 -8.324 34.505 1.00 98.31 181 ALA A O 1
ATOM 1389 N N . SER A 1 182 ? -22.936 -8.051 33.097 1.00 98.25 182 SER A N 1
ATOM 1390 C CA . SER A 1 182 ? -21.903 -8.200 34.127 1.00 98.25 182 SER A CA 1
ATOM 1391 C C . SER A 1 182 ? -21.963 -7.072 35.159 1.00 98.25 182 SER A C 1
ATOM 1393 O O . SER A 1 182 ? -21.876 -7.335 36.357 1.00 98.25 182 SER A O 1
ATOM 1395 N N . ALA A 1 183 ? -22.136 -5.825 34.713 1.00 98.38 183 ALA A N 1
ATOM 1396 C CA . ALA A 1 183 ? -22.244 -4.669 35.594 1.00 98.38 183 ALA A CA 1
ATOM 1397 C C . ALA A 1 183 ? -23.509 -4.740 36.463 1.00 98.38 183 ALA A C 1
ATOM 1399 O O . ALA A 1 183 ? -23.444 -4.485 37.663 1.00 98.38 183 ALA A O 1
ATOM 1400 N N . GLU A 1 184 ? -24.650 -5.140 35.898 1.00 98.25 184 GLU A N 1
ATOM 1401 C CA . GLU A 1 184 ? -25.889 -5.360 36.650 1.00 98.25 184 GLU A CA 1
ATOM 1402 C C . GLU A 1 184 ? -25.715 -6.439 37.724 1.00 98.25 184 GLU A C 1
ATOM 1404 O O . GLU A 1 184 ? -26.124 -6.245 38.874 1.00 98.25 184 GLU A O 1
ATOM 1409 N N . GLN A 1 185 ? -25.055 -7.551 37.386 1.00 98.31 185 GLN A N 1
ATOM 1410 C CA . GLN A 1 185 ? -24.756 -8.619 38.338 1.00 98.31 185 GLN A CA 1
ATOM 1411 C C . GLN A 1 185 ? -23.824 -8.139 39.462 1.00 98.31 185 GLN A C 1
ATOM 1413 O O . GLN A 1 185 ? -24.065 -8.443 40.634 1.00 98.31 185 GLN A O 1
ATOM 1418 N N . GLU A 1 186 ? -22.786 -7.371 39.130 1.00 98.31 186 GLU A N 1
ATOM 1419 C CA . GLU A 1 186 ? -21.848 -6.810 40.104 1.00 98.31 186 GLU A CA 1
ATOM 1420 C C . GLU A 1 186 ? -22.539 -5.808 41.039 1.00 98.31 186 GLU A C 1
ATOM 1422 O O . GLU A 1 186 ? -22.403 -5.903 42.261 1.00 98.31 186 GLU A O 1
ATOM 1427 N N . ILE A 1 187 ? -23.370 -4.914 40.493 1.00 98.38 187 ILE A N 1
ATOM 1428 C CA . ILE A 1 187 ? -24.175 -3.965 41.271 1.00 98.38 187 ILE A CA 1
ATOM 1429 C C . ILE A 1 187 ? -25.128 -4.709 42.210 1.00 98.38 187 ILE A C 1
ATOM 1431 O O . ILE A 1 187 ? -25.246 -4.346 43.384 1.00 98.38 187 ILE A O 1
ATOM 1435 N N . ALA A 1 188 ? -25.805 -5.759 41.738 1.00 98.25 188 ALA A N 1
ATOM 1436 C CA . ALA A 1 188 ? -26.725 -6.543 42.559 1.00 98.25 188 ALA A CA 1
ATOM 1437 C C . ALA A 1 188 ? -26.000 -7.265 43.709 1.00 98.25 188 ALA A C 1
ATOM 1439 O O . ALA A 1 188 ? -26.477 -7.259 44.855 1.00 98.25 188 ALA A O 1
ATOM 1440 N N . ALA A 1 189 ? -24.829 -7.844 43.430 1.00 98.31 189 ALA A N 1
ATOM 1441 C CA . ALA A 1 189 ? -23.986 -8.489 44.430 1.00 98.31 189 ALA A CA 1
ATOM 1442 C C . ALA A 1 189 ? -23.486 -7.480 45.477 1.00 98.31 189 ALA A C 1
ATOM 1444 O O . ALA A 1 189 ? -23.686 -7.691 46.678 1.00 98.31 189 ALA A O 1
ATOM 1445 N N . ALA A 1 190 ? -22.936 -6.346 45.034 1.00 98.12 190 ALA A N 1
ATOM 1446 C CA . ALA A 1 190 ? -22.463 -5.271 45.902 1.00 98.12 190 ALA A CA 1
ATOM 1447 C C . ALA A 1 190 ? -23.596 -4.678 46.755 1.00 98.12 190 ALA A C 1
ATOM 1449 O O . ALA A 1 190 ? -23.433 -4.475 47.958 1.00 98.12 190 ALA A O 1
ATOM 1450 N N . THR A 1 191 ? -24.782 -4.480 46.175 1.00 98.31 191 THR A N 1
ATOM 1451 C CA . THR A 1 191 ? -25.969 -3.989 46.895 1.00 98.31 191 THR A CA 1
ATOM 1452 C C . THR A 1 191 ? -26.401 -4.971 47.981 1.00 98.31 191 THR A C 1
ATOM 1454 O O . THR A 1 191 ? -26.708 -4.573 49.106 1.00 98.31 191 THR A O 1
ATOM 1457 N N . THR A 1 192 ? -26.410 -6.269 47.672 1.00 98.19 192 THR A N 1
ATOM 1458 C CA . THR A 1 192 ? -26.757 -7.312 48.647 1.00 98.19 192 THR A CA 1
ATOM 1459 C C . THR A 1 192 ? -25.736 -7.366 49.781 1.00 98.19 192 THR A C 1
ATOM 1461 O O . THR A 1 192 ? -26.117 -7.463 50.949 1.00 98.19 192 THR A O 1
ATOM 1464 N N . GLN A 1 193 ? -24.447 -7.248 49.460 1.00 98.44 193 GLN A N 1
ATOM 1465 C CA . GLN A 1 193 ? -23.378 -7.174 50.450 1.00 98.44 193 GLN A CA 1
ATOM 1466 C C . GLN A 1 193 ? -23.519 -5.935 51.344 1.00 98.44 193 GLN A C 1
ATOM 1468 O O . GLN A 1 193 ? -23.501 -6.072 52.566 1.00 98.44 193 GLN A O 1
ATOM 1473 N N . ALA A 1 194 ? -23.734 -4.752 50.765 1.00 98.19 194 ALA A N 1
ATOM 1474 C CA . ALA A 1 194 ? -23.925 -3.511 51.513 1.00 98.19 194 ALA A CA 1
ATOM 1475 C C . ALA A 1 194 ? -25.140 -3.594 52.453 1.00 98.19 194 ALA A C 1
ATOM 1477 O O . ALA A 1 194 ? -25.054 -3.219 53.621 1.00 98.19 194 ALA A O 1
ATOM 1478 N N . ARG A 1 195 ? -26.261 -4.169 51.991 1.00 98.19 195 ARG A N 1
ATOM 1479 C CA . ARG A 1 195 ? -27.444 -4.409 52.837 1.00 98.19 195 ARG A CA 1
ATOM 1480 C C . ARG A 1 195 ? -27.129 -5.310 54.030 1.00 98.19 195 ARG A C 1
ATOM 1482 O O . ARG A 1 195 ? -27.541 -4.994 55.143 1.00 98.19 195 ARG A O 1
ATOM 1489 N N . ARG A 1 196 ? -26.386 -6.402 53.818 1.00 98.19 196 ARG A N 1
ATOM 1490 C CA . ARG A 1 196 ? -25.962 -7.306 54.902 1.00 98.19 196 ARG A CA 1
ATOM 1491 C C . ARG A 1 196 ? -25.058 -6.596 55.908 1.00 98.19 196 ARG A C 1
ATOM 1493 O O . ARG A 1 196 ? -25.271 -6.747 57.104 1.00 98.19 196 ARG A O 1
ATOM 1500 N N . GLN A 1 197 ? -24.109 -5.788 55.437 1.00 97.88 197 GLN A N 1
ATOM 1501 C CA . GLN A 1 197 ? -23.224 -5.004 56.306 1.00 97.88 197 GLN A CA 1
ATOM 1502 C C . GLN A 1 197 ? -24.007 -4.004 57.168 1.00 97.88 197 GLN A C 1
ATOM 1504 O O . GLN A 1 197 ? -23.759 -3.904 58.367 1.00 97.88 197 GLN A O 1
ATOM 1509 N N . ILE A 1 198 ? -25.001 -3.315 56.594 1.00 98.12 198 ILE A N 1
ATOM 1510 C CA . ILE A 1 198 ? -25.874 -2.399 57.346 1.00 98.12 198 ILE A CA 1
ATOM 1511 C C . ILE A 1 198 ? -26.694 -3.158 58.398 1.00 98.12 198 ILE A C 1
ATOM 1513 O O . ILE A 1 198 ? -26.799 -2.701 59.534 1.00 98.12 198 ILE A O 1
ATOM 1517 N N . GLN A 1 199 ? -27.261 -4.318 58.049 1.00 97.88 199 GLN A N 1
ATOM 1518 C CA . GLN A 1 199 ? -28.021 -5.146 58.994 1.00 97.88 199 GLN A CA 1
ATOM 1519 C C . GLN A 1 199 ? -27.152 -5.634 60.158 1.00 97.88 199 GLN A C 1
ATOM 1521 O O . GLN A 1 199 ? -27.582 -5.555 61.306 1.00 97.88 199 GLN A O 1
ATOM 1526 N N . GLN A 1 200 ? -25.931 -6.093 59.872 1.00 97.94 200 GLN A N 1
ATOM 1527 C CA . GLN A 1 200 ? -24.963 -6.504 60.891 1.00 97.94 200 GLN A CA 1
ATOM 1528 C C . GLN A 1 200 ? -24.606 -5.338 61.814 1.00 97.94 200 GLN A C 1
ATOM 1530 O O . GLN A 1 200 ? -24.738 -5.460 63.027 1.00 97.94 200 GLN A O 1
ATOM 1535 N N . TYR A 1 201 ? -24.267 -4.177 61.249 1.00 98.00 201 TYR A N 1
ATOM 1536 C CA . TYR A 1 201 ? -23.950 -2.984 62.032 1.00 98.00 201 TYR A CA 1
ATOM 1537 C C . TYR A 1 201 ? -25.119 -2.533 62.922 1.00 98.00 201 TYR A C 1
ATOM 1539 O O . TYR A 1 201 ? -24.924 -2.174 64.083 1.00 98.00 201 TYR A O 1
ATOM 1547 N N . ALA A 1 202 ? -26.349 -2.578 62.403 1.00 97.56 202 ALA A N 1
ATOM 1548 C CA . ALA A 1 202 ? -27.543 -2.251 63.176 1.00 97.56 202 ALA A CA 1
ATOM 1549 C C . ALA A 1 202 ? -27.792 -3.256 64.314 1.00 97.56 202 ALA A C 1
ATOM 1551 O O . ALA A 1 202 ? -28.133 -2.840 65.422 1.00 97.56 202 ALA A O 1
ATOM 1552 N N . ALA A 1 203 ? -27.598 -4.556 64.064 1.00 97.31 203 ALA A N 1
ATOM 1553 C CA . ALA A 1 203 ? -27.702 -5.595 65.085 1.00 97.31 203 ALA A CA 1
ATOM 1554 C C . ALA A 1 203 ? -26.651 -5.400 66.187 1.00 97.31 203 ALA A C 1
ATOM 1556 O O . ALA A 1 203 ? -27.006 -5.378 67.366 1.00 97.31 203 ALA A O 1
ATOM 1557 N N . ASP A 1 204 ? -25.394 -5.155 65.816 1.00 96.94 204 ASP A N 1
ATOM 1558 C CA . ASP A 1 204 ? -24.316 -4.873 66.765 1.00 96.94 204 ASP A CA 1
ATOM 1559 C C . ASP A 1 204 ? -24.618 -3.624 67.596 1.00 96.94 204 ASP A C 1
ATOM 1561 O O . ASP A 1 204 ? -24.444 -3.621 68.817 1.00 96.94 204 ASP A O 1
ATOM 1565 N N . LEU A 1 205 ? -25.116 -2.551 66.973 1.00 97.25 205 LEU A N 1
ATOM 1566 C CA . LEU A 1 205 ? -25.501 -1.336 67.687 1.00 97.25 205 LEU A CA 1
ATOM 1567 C C . LEU A 1 205 ? -26.648 -1.601 68.673 1.00 97.25 205 LEU A C 1
ATOM 1569 O O . LEU A 1 205 ? -26.588 -1.132 69.812 1.00 97.25 205 LEU A O 1
ATOM 1573 N N . ALA A 1 206 ? -27.665 -2.362 68.264 1.00 96.12 206 ALA A N 1
ATOM 1574 C CA . ALA A 1 206 ? -28.794 -2.725 69.116 1.00 96.12 206 ALA A CA 1
ATOM 1575 C C . ALA A 1 206 ? -28.352 -3.578 70.315 1.00 96.12 206 ALA A C 1
ATOM 1577 O O . ALA A 1 206 ? -28.727 -3.269 71.447 1.00 96.12 206 ALA A O 1
ATOM 1578 N N . VAL A 1 207 ? -27.504 -4.590 70.097 1.00 96.44 207 VAL A N 1
ATOM 1579 C CA . VAL A 1 207 ? -26.931 -5.427 71.166 1.00 96.44 207 VAL A CA 1
ATOM 1580 C C . VAL A 1 207 ? -26.104 -4.577 72.128 1.00 96.44 207 VAL A C 1
ATOM 1582 O O . VAL A 1 207 ? -26.294 -4.661 73.339 1.00 96.44 207 VAL A O 1
ATOM 1585 N N . ASN A 1 208 ? -25.247 -3.692 71.612 1.00 95.12 208 ASN A N 1
ATOM 1586 C CA . ASN A 1 208 ? -24.446 -2.790 72.439 1.00 95.12 208 ASN A CA 1
ATOM 1587 C C . ASN A 1 208 ? -25.313 -1.823 73.265 1.00 95.12 208 ASN A C 1
ATOM 1589 O O . ASN A 1 208 ? -24.997 -1.540 74.422 1.00 95.12 208 ASN A O 1
ATOM 1593 N N . GLN A 1 209 ? -26.407 -1.299 72.703 1.00 95.44 209 GLN A N 1
ATOM 1594 C CA . GLN A 1 209 ? -27.345 -0.450 73.445 1.00 95.44 209 GLN A CA 1
ATOM 1595 C C . GLN A 1 209 ? -28.132 -1.236 74.499 1.00 95.44 209 GLN A C 1
ATOM 1597 O O . GLN A 1 209 ? -28.310 -0.736 75.611 1.00 95.44 209 GLN A O 1
ATOM 1602 N N . ALA A 1 210 ? -28.574 -2.455 74.178 1.00 92.94 210 ALA A N 1
ATOM 1603 C CA . ALA A 1 210 ? -29.246 -3.338 75.123 1.00 92.94 210 ALA A CA 1
ATOM 1604 C C . ALA A 1 210 ? -28.319 -3.693 76.292 1.00 92.94 210 ALA A C 1
ATOM 1606 O O . ALA A 1 210 ? -28.704 -3.499 77.439 1.00 92.94 210 ALA A O 1
ATOM 1607 N N . ALA A 1 211 ? -27.072 -4.090 76.012 1.00 90.31 211 ALA A N 1
ATOM 1608 C CA . ALA A 1 211 ? -26.061 -4.387 77.026 1.00 90.31 211 ALA A CA 1
ATOM 1609 C C . ALA A 1 211 ? -25.807 -3.197 77.966 1.00 90.31 211 ALA A C 1
ATOM 1611 O O . ALA A 1 211 ? -25.702 -3.380 79.173 1.00 90.31 211 ALA A O 1
ATOM 1612 N N . LYS A 1 212 ? -25.781 -1.963 77.440 1.00 91.19 212 LYS A N 1
ATOM 1613 C CA . LYS A 1 212 ? -25.644 -0.742 78.257 1.00 91.19 212 LYS A CA 1
ATOM 1614 C C . LYS A 1 212 ? -26.861 -0.451 79.141 1.00 91.19 212 LYS A C 1
ATOM 1616 O O . LYS A 1 212 ? -26.701 0.156 80.194 1.00 91.19 212 LYS A O 1
ATOM 1621 N N . LYS A 1 213 ? -28.069 -0.816 78.702 1.00 87.88 213 LYS A N 1
ATOM 1622 C CA . LYS A 1 213 ? -29.316 -0.610 79.462 1.00 87.88 213 LYS A CA 1
ATOM 1623 C C . LYS A 1 213 ? -29.647 -1.764 80.412 1.00 87.88 213 LYS A C 1
ATOM 1625 O O . LYS A 1 213 ? -30.540 -1.616 81.243 1.00 87.88 213 LYS A O 1
ATOM 1630 N N . LEU A 1 214 ? -28.967 -2.899 80.284 1.00 83.31 214 LEU A N 1
ATOM 1631 C CA . LEU A 1 214 ? -29.216 -4.094 81.076 1.00 83.31 214 LEU A CA 1
ATOM 1632 C C . LEU A 1 214 ? -28.624 -3.917 82.481 1.00 83.31 214 LEU A C 1
ATOM 1634 O O . LEU A 1 214 ? -27.415 -3.990 82.680 1.00 83.31 214 LEU A O 1
ATOM 1638 N N . VAL A 1 215 ? -29.490 -3.659 83.463 1.00 78.19 215 VAL A N 1
ATOM 1639 C CA . VAL A 1 215 ? -29.120 -3.570 84.882 1.00 78.19 215 VAL A CA 1
ATOM 1640 C C . VAL A 1 215 ? -29.438 -4.908 85.541 1.00 78.19 215 VAL A C 1
ATOM 1642 O O . VAL A 1 215 ? -30.604 -5.244 85.736 1.00 78.19 215 VAL A O 1
ATOM 1645 N N . VAL A 1 216 ? -28.405 -5.684 85.872 1.00 77.31 216 VAL A N 1
ATOM 1646 C CA . VAL A 1 216 ? -28.574 -6.978 86.549 1.00 77.31 216 VAL A CA 1
ATOM 1647 C C . VAL A 1 216 ? -28.776 -6.744 88.043 1.00 77.31 216 VAL A C 1
ATOM 1649 O O . VAL A 1 216 ? -27.864 -6.311 88.745 1.00 77.31 216 VAL A O 1
ATOM 1652 N N . THR A 1 217 ? -29.980 -7.032 88.533 1.00 83.56 217 THR A N 1
ATOM 1653 C CA . THR A 1 217 ? -30.290 -7.063 89.969 1.00 83.56 217 THR A CA 1
ATOM 1654 C C . THR A 1 217 ? -30.202 -8.494 90.502 1.00 83.56 217 THR A C 1
ATOM 1656 O O . THR A 1 217 ? -30.399 -9.456 89.759 1.00 83.56 217 THR A O 1
ATOM 1659 N N . ALA A 1 218 ? -29.952 -8.655 91.806 1.00 82.12 218 ALA A N 1
ATOM 1660 C CA . ALA A 1 218 ? -29.834 -9.974 92.440 1.00 82.12 218 ALA A CA 1
ATOM 1661 C C . ALA A 1 218 ? -31.111 -10.837 92.324 1.00 82.12 218 ALA A C 1
ATOM 1663 O O . ALA A 1 218 ? -31.036 -12.064 92.347 1.00 82.12 218 ALA A O 1
ATOM 1664 N N . GLU A 1 219 ? -32.285 -10.216 92.191 1.00 82.81 219 GLU A N 1
ATOM 1665 C CA . GLU A 1 219 ? -33.549 -10.922 91.936 1.00 82.81 219 GLU A CA 1
ATOM 1666 C C . GLU A 1 219 ? -33.642 -11.442 90.496 1.00 82.81 219 GLU A C 1
ATOM 1668 O O . GLU A 1 219 ? -34.055 -12.583 90.289 1.00 82.81 219 GLU A O 1
ATOM 1673 N N . THR A 1 220 ? -33.192 -10.653 89.514 1.00 83.69 220 THR A N 1
ATOM 1674 C CA . THR A 1 220 ? -33.173 -11.054 88.096 1.00 83.69 220 THR A CA 1
ATOM 1675 C C . THR A 1 220 ? -32.232 -12.240 87.875 1.00 83.69 220 THR A C 1
ATOM 1677 O O . THR A 1 220 ? -32.586 -13.187 87.181 1.00 83.69 220 THR A O 1
ATOM 1680 N N . ASP A 1 221 ? -31.063 -12.234 88.522 1.00 85.38 221 ASP A N 1
ATOM 1681 C CA . ASP A 1 221 ? -30.079 -13.320 88.428 1.00 85.38 221 ASP A CA 1
ATOM 1682 C C . ASP A 1 221 ? -30.623 -14.649 88.986 1.00 85.38 221 ASP A C 1
ATOM 1684 O O . ASP A 1 221 ? -30.558 -15.693 88.335 1.00 85.38 221 ASP A O 1
ATOM 1688 N N . ARG A 1 222 ? -31.288 -14.611 90.151 1.00 87.69 222 ARG A N 1
ATOM 1689 C CA . ARG A 1 222 ? -31.949 -15.796 90.729 1.00 87.69 222 ARG A CA 1
ATOM 1690 C C . ARG A 1 222 ? -33.056 -16.347 89.828 1.00 87.69 222 ARG A C 1
ATOM 1692 O O . ARG A 1 222 ? -33.171 -17.567 89.707 1.00 87.69 222 ARG A O 1
ATOM 1699 N N . ALA A 1 223 ? -33.851 -15.477 89.203 1.00 87.38 223 ALA A N 1
ATOM 1700 C CA . ALA A 1 223 ? -34.893 -15.888 88.263 1.00 87.38 223 ALA A CA 1
ATOM 1701 C C . ALA A 1 223 ? -34.300 -16.561 87.009 1.00 87.38 223 ALA A C 1
ATOM 1703 O O . ALA A 1 223 ? -34.783 -17.616 86.599 1.00 87.38 223 ALA A O 1
ATOM 1704 N N . LEU A 1 224 ? -33.206 -16.019 86.458 1.00 86.69 224 LEU A N 1
ATOM 1705 C CA . LEU A 1 224 ? -32.500 -16.601 85.310 1.00 86.69 224 LEU A CA 1
ATOM 1706 C C . LEU A 1 224 ? -31.927 -17.989 85.623 1.00 86.69 224 LEU A C 1
ATOM 1708 O O . LEU A 1 224 ? -32.067 -18.908 84.817 1.00 86.69 224 LEU A O 1
ATOM 1712 N N . VAL A 1 225 ? -31.325 -18.171 86.803 1.00 90.62 225 VAL A N 1
ATOM 1713 C CA . VAL A 1 225 ? -30.783 -19.471 87.237 1.00 90.62 225 VAL A CA 1
ATOM 1714 C C . VAL A 1 225 ? -31.893 -20.517 87.378 1.00 90.62 225 VAL A C 1
ATOM 1716 O O . VAL A 1 225 ? -31.720 -21.658 86.946 1.00 90.62 225 VAL A O 1
ATOM 1719 N N . GLN A 1 226 ? -33.048 -20.142 87.938 1.00 90.12 226 GLN A N 1
ATOM 1720 C CA . GLN A 1 226 ? -34.199 -21.045 88.054 1.00 90.12 226 GLN A CA 1
ATOM 1721 C C . GLN A 1 226 ? -34.782 -21.419 86.687 1.00 90.12 226 GLN A C 1
ATOM 1723 O O . GLN A 1 226 ? -35.091 -22.588 86.450 1.00 90.12 226 GLN A O 1
ATOM 1728 N N . GLU A 1 227 ? -34.904 -20.460 85.768 1.00 90.94 227 GLU A N 1
ATOM 1729 C CA . GLU A 1 227 ? -35.394 -20.723 84.414 1.00 90.94 227 GLU A CA 1
ATOM 1730 C C . GLU A 1 227 ? -34.430 -21.609 83.615 1.00 90.94 227 GLU A C 1
ATOM 1732 O O . GLU A 1 227 ? -34.869 -22.553 82.952 1.00 90.94 227 GLU A O 1
ATOM 1737 N N . PHE A 1 228 ? -33.121 -21.372 83.729 1.00 91.88 228 PHE A N 1
ATOM 1738 C CA . PHE A 1 228 ? -32.102 -22.205 83.095 1.00 91.88 228 PHE A CA 1
ATOM 1739 C C . PHE A 1 228 ? -32.129 -23.638 83.640 1.00 91.88 228 PHE A C 1
ATOM 1741 O O . PHE A 1 228 ? -32.144 -24.592 82.863 1.00 91.88 228 PHE A O 1
ATOM 1748 N N . ALA A 1 229 ? -32.218 -23.801 84.965 1.00 90.81 229 ALA A N 1
ATOM 1749 C CA . ALA A 1 229 ? -32.351 -25.110 85.603 1.00 90.81 229 ALA A CA 1
ATOM 1750 C C . ALA A 1 229 ? -33.622 -25.847 85.145 1.00 90.81 229 ALA A C 1
ATOM 1752 O O . ALA A 1 229 ? -33.573 -27.044 84.859 1.00 90.81 229 ALA A O 1
ATOM 1753 N N . ARG A 1 230 ? -34.748 -25.132 85.004 1.00 90.25 230 ARG A N 1
ATOM 1754 C CA . ARG A 1 230 ? -36.002 -25.691 84.480 1.00 90.25 230 ARG A CA 1
ATOM 1755 C C . ARG A 1 230 ? -35.866 -26.145 83.026 1.00 90.25 230 ARG A C 1
ATOM 1757 O O . ARG A 1 230 ? -36.356 -27.214 82.679 1.00 90.25 230 ARG A O 1
ATOM 1764 N N . ARG A 1 231 ? -35.213 -25.346 82.178 1.00 88.69 231 ARG A N 1
ATOM 1765 C CA . ARG A 1 231 ? -35.027 -25.652 80.753 1.00 88.69 231 ARG A CA 1
ATOM 1766 C C . ARG A 1 231 ? -34.112 -26.856 80.549 1.00 88.69 231 ARG A C 1
ATOM 1768 O O . ARG A 1 231 ? -34.451 -27.745 79.780 1.00 88.69 231 ARG A O 1
ATOM 1775 N N . LEU A 1 232 ? -33.027 -26.929 81.318 1.00 87.44 232 LEU A N 1
ATOM 1776 C CA . LEU A 1 232 ? -32.131 -28.079 81.307 1.00 87.44 232 LEU A CA 1
ATOM 1777 C C . LEU A 1 232 ? -32.861 -29.352 81.766 1.00 87.44 232 LEU A C 1
ATOM 1779 O O . LEU A 1 232 ? -32.734 -30.392 81.132 1.00 87.44 232 LEU A O 1
ATOM 1783 N N . GLY A 1 233 ? -33.684 -29.259 82.817 1.00 84.44 233 GLY A N 1
ATOM 1784 C CA . GLY A 1 233 ? -34.535 -30.366 83.266 1.00 84.44 233 GLY A CA 1
ATOM 1785 C C . GLY A 1 233 ? -35.536 -30.845 82.206 1.00 84.44 233 GLY A C 1
ATOM 1786 O O . GLY A 1 233 ? -35.705 -32.049 82.035 1.00 84.44 233 GLY A O 1
ATOM 1787 N N . ALA A 1 234 ? -36.149 -29.924 81.455 1.00 80.94 234 ALA A N 1
ATOM 1788 C CA . ALA A 1 234 ? -37.092 -30.248 80.382 1.00 80.94 234 ALA A CA 1
ATOM 1789 C C . ALA A 1 234 ? -36.420 -30.901 79.155 1.00 80.94 234 ALA A C 1
ATOM 1791 O O . ALA A 1 234 ? -36.976 -31.839 78.585 1.00 80.94 234 ALA A O 1
ATOM 1792 N N . ASP A 1 235 ? -35.212 -30.467 78.776 1.00 80.19 235 ASP A N 1
ATOM 1793 C CA . ASP A 1 235 ? -34.447 -31.075 77.674 1.00 80.19 235 ASP A CA 1
ATOM 1794 C C . ASP A 1 235 ? -34.028 -32.528 77.998 1.00 80.19 235 ASP A C 1
ATOM 1796 O O . ASP A 1 235 ? -33.990 -33.383 77.111 1.00 80.19 235 ASP A O 1
ATOM 1800 N N . PHE A 1 236 ? -33.789 -32.847 79.279 1.00 71.88 236 PHE A N 1
ATOM 1801 C CA . PHE A 1 236 ? -33.526 -34.220 79.739 1.00 71.88 236 PHE A CA 1
ATOM 1802 C C . PHE A 1 236 ? -34.774 -35.122 79.763 1.00 71.88 236 PHE A C 1
ATOM 1804 O O . PHE A 1 236 ? -34.637 -36.341 79.634 1.00 71.88 236 PHE A O 1
ATOM 1811 N N . GLU A 1 237 ? -35.978 -34.563 79.907 1.00 65.56 237 GLU A N 1
ATOM 1812 C CA . GLU A 1 237 ? -37.233 -35.318 79.774 1.00 65.56 237 GLU A CA 1
ATOM 1813 C C . GLU A 1 237 ? -37.652 -35.508 78.306 1.00 65.56 237 GLU A C 1
ATOM 1815 O O . GLU A 1 237 ? -38.163 -36.570 77.956 1.00 65.56 237 GLU A O 1
ATOM 1820 N N . GLY A 1 238 ? -37.375 -34.539 77.424 1.00 62.09 238 GLY A N 1
ATOM 1821 C CA . GLY A 1 238 ? -37.706 -34.602 75.993 1.00 62.09 238 GLY A CA 1
ATOM 1822 C C . GLY A 1 238 ? -36.837 -35.549 75.149 1.00 62.09 238 GLY A C 1
ATOM 1823 O O . GLY A 1 238 ? -37.253 -35.942 74.063 1.00 62.09 238 GLY A O 1
ATOM 1824 N N . GLY A 1 239 ? -35.655 -35.945 75.638 1.00 59.44 239 GLY A N 1
ATOM 1825 C CA . GLY A 1 239 ? -34.739 -36.884 74.967 1.00 59.44 239 GLY A CA 1
ATOM 1826 C C . GLY A 1 239 ? -34.990 -38.375 75.246 1.00 59.44 239 GLY A C 1
ATOM 1827 O O . GLY A 1 239 ? -34.203 -39.212 74.808 1.00 59.44 239 GLY A O 1
ATOM 1828 N N . ARG A 1 240 ? -36.046 -38.725 75.995 1.00 57.34 240 ARG A N 1
ATOM 1829 C CA . ARG A 1 240 ? -36.481 -40.111 76.240 1.00 57.34 240 ARG A CA 1
ATOM 1830 C C . ARG A 1 240 ? -37.737 -40.430 75.423 1.00 57.34 240 ARG A C 1
ATOM 1832 O O . ARG A 1 240 ? -38.804 -40.586 76.001 1.00 57.34 240 ARG A O 1
ATOM 1839 N N . ASN A 1 241 ? -37.614 -40.499 74.100 1.00 53.00 241 ASN A N 1
ATOM 1840 C CA . ASN A 1 241 ? -38.554 -41.181 73.200 1.00 53.00 241 ASN A CA 1
ATOM 1841 C C . ASN A 1 241 ? -37.790 -41.724 71.996 1.00 53.00 241 ASN A C 1
ATOM 1843 O O . ASN A 1 241 ? -37.007 -40.941 71.414 1.00 53.00 241 ASN A O 1
#

InterPro domains:
  IPR002146 ATP synthase, F0 complex, subunit b/b', bacterial/chloroplast [MF_01398] (77-216)
  IPR002146 ATP synthase, F0 complex, subunit b/b', bacterial/chloroplast [PF00430] (87-214)
  IPR050059 ATP synthase B chain [PTHR33445] (84-231)

Radius of gyration: 69.1 Å; chains: 1; bounding box: 120×90×181 Å

Foldseek 3Di:
DDDDDDDDDDDDDDDDDDDDDDDDDDDDDDDDDDDDDDDDDDDDDDDDDDDPPPVVVVVLVCVLPPPVQVVVCVVPVDDSVVSSVVVVVVVVVVVCVVVVVVCVVVVVVVVVVVVVVVVVVVVVVVVVVVVVVVVVVVVVVVVVVVVVVVVVVVVVVVVVVVVVVVVVVVVVVVVVVVVVVVVVVVVVVVVVVVVVVVVVVVVVVVVVVCVVVDDDDPVNVVVVVVVVVVVVVVVVVVPPD

Organism: NCBI:txid388466

pLDDT: mean 75.47, std 25.03, range [27.84, 98.44]

Secondary structure (DSSP, 8-state):
---------------------------------------------------SSSHHHHHHHHHHTSHHHHHHHHHHT--HHHHHHHHHHHHHHHHHHHHHHHHHHHHHHHHHHHHHHHHHHHHHHHHHHHHHHHHHHHHHHHHHHHHHHHHHHHHHHHHHHHHHHHHHHHHHHHHHHHHHHHHHHHHHHHHHHHHHHHHHHHHHHHHHHHHHH----HHHHHHHHHHHHHHHHHHHHHT--

Sequence (241 aa):
MKGFRIASRGLLPGLALAFLLLGAAPRLRAVESAPVVAQEGGEATPGTQQTEHKEEQSDEEAFRHSASVKSLGAKFGLDPEQAATVFTVANFVVLALLVGWFLMKTLPKTFRNRNSALQKHLVEARAASEEANSRLGSVEARLAKLDEQIEAMRTQAEKDAQKDEQRMKASVEEEKQKILASAEQEIAAATTQARRQIQQYAADLAVNQAAKKLVVTAETDRALVQEFARRLGADFEGGRN